Protein AF-R7CW66-F1 (afdb_monomer_lite)

Secondary structure (DSSP, 8-state):
-HHHHHHHHHHHHHHHHHHHHHHHH-----S-TT-HHHHHHHIIIIIGGGGHHHHHHHHHHHHHH-SS---HHHHHHHHHHHIIIIIHHHHHHHHHHHHHHHHHTTTSSPPPHHHHHHHHHHEETTSTT--S--SS-S---SEE-SSGGGHHHHHHHHHHHHHHHHHHHHHSHHHHHHHHHHHHHHHHHS-GGGS-SS-HHHHHHHHHHHHHHTS-GGGG---HHHHHHHHHHHHHHHHHHHHTTTSTTHHHHHHHHHHHHHHHHHHHHS-STHHHHHHHHHHHS--

Structure (mmCIF, N/CA/C/O backbone):
data_AF-R7CW66-F1
#
_entry.id   AF-R7CW66-F1
#
loop_
_atom_site.group_PDB
_atom_site.id
_atom_site.type_symbol
_atom_site.label_atom_id
_atom_site.label_alt_id
_atom_site.label_comp_id
_atom_site.label_asym_id
_atom_site.label_entity_id
_atom_site.label_seq_id
_atom_site.pdbx_PDB_ins_code
_atom_site.Cartn_x
_atom_site.Cartn_y
_atom_site.Cartn_z
_atom_site.occupancy
_atom_site.B_iso_or_equiv
_atom_site.auth_seq_id
_atom_site.auth_comp_id
_atom_site.auth_asym_id
_atom_site.auth_atom_id
_atom_site.pdbx_PDB_model_num
ATOM 1 N N . MET A 1 1 ? -21.438 12.528 7.489 1.00 33.53 1 MET A N 1
ATOM 2 C CA . MET A 1 1 ? -19.992 12.328 7.750 1.00 33.53 1 MET A CA 1
ATOM 3 C C . MET A 1 1 ? -19.482 10.995 7.201 1.00 33.53 1 MET A C 1
ATOM 5 O O . MET A 1 1 ? -18.574 11.027 6.389 1.00 33.53 1 MET A O 1
ATOM 9 N N . ILE A 1 2 ? -20.099 9.857 7.555 1.00 40.97 2 ILE A N 1
ATOM 10 C CA . ILE A 1 2 ? -19.682 8.504 7.118 1.00 40.97 2 ILE A CA 1
ATOM 11 C C . ILE A 1 2 ? -19.676 8.347 5.584 1.00 40.97 2 ILE A C 1
ATOM 13 O O . ILE A 1 2 ? -18.631 8.042 5.026 1.00 40.97 2 ILE A O 1
ATOM 17 N N . LYS A 1 3 ? -20.778 8.696 4.901 1.00 35.09 3 LYS A N 1
ATOM 18 C CA . LYS A 1 3 ? -20.892 8.628 3.428 1.00 35.09 3 LYS A CA 1
ATOM 19 C C . LYS A 1 3 ? -19.786 9.399 2.685 1.00 35.09 3 LYS A C 1
ATOM 21 O O . LYS A 1 3 ? -19.235 8.914 1.715 1.00 35.09 3 LYS A O 1
ATOM 26 N N . ARG A 1 4 ? -19.387 10.563 3.209 1.00 45.69 4 ARG A N 1
ATOM 27 C CA . ARG A 1 4 ? -18.363 11.426 2.597 1.00 45.69 4 ARG A CA 1
ATOM 28 C C . ARG A 1 4 ? -16.940 10.868 2.731 1.00 45.69 4 ARG A C 1
ATOM 30 O O . ARG A 1 4 ? -16.112 11.164 1.883 1.00 45.69 4 ARG A O 1
ATOM 37 N N . ILE A 1 5 ? -16.662 10.104 3.793 1.00 53.41 5 ILE A N 1
ATOM 38 C CA . ILE A 1 5 ? -15.386 9.388 3.983 1.00 53.41 5 ILE A CA 1
ATOM 39 C C . ILE A 1 5 ? -15.305 8.195 3.025 1.00 53.41 5 ILE A C 1
ATOM 41 O O . ILE A 1 5 ? -14.228 7.860 2.538 1.00 53.41 5 ILE A O 1
ATOM 45 N N . ASP A 1 6 ? -16.443 7.557 2.757 1.00 58.41 6 ASP A N 1
ATOM 46 C CA . ASP A 1 6 ? -16.509 6.439 1.821 1.00 58.41 6 ASP A CA 1
ATOM 47 C C . ASP A 1 6 ? -16.361 6.946 0.364 1.00 58.41 6 ASP A C 1
ATOM 49 O O . ASP A 1 6 ? -15.544 6.404 -0.378 1.00 58.41 6 ASP A O 1
ATOM 53 N N . ASP A 1 7 ? -16.998 8.071 0.000 1.00 61.56 7 ASP A N 1
ATOM 54 C CA . ASP A 1 7 ? -16.855 8.705 -1.325 1.00 61.56 7 ASP A CA 1
ATOM 55 C C . ASP A 1 7 ? -15.409 9.168 -1.612 1.00 61.56 7 ASP A C 1
ATOM 57 O O . ASP A 1 7 ? -14.878 8.961 -2.706 1.00 61.56 7 ASP A O 1
ATOM 61 N N . THR A 1 8 ? -14.724 9.781 -0.634 1.00 67.56 8 THR A N 1
ATOM 62 C CA . THR A 1 8 ? -13.313 10.174 -0.806 1.00 67.56 8 THR A CA 1
ATOM 63 C C . THR A 1 8 ? -12.395 8.964 -0.922 1.00 67.56 8 THR A C 1
ATOM 65 O O . THR A 1 8 ? -11.420 9.010 -1.673 1.00 67.56 8 THR A O 1
ATOM 68 N N . ALA A 1 9 ? -12.694 7.872 -0.218 1.00 69.31 9 ALA A N 1
ATOM 69 C CA . ALA A 1 9 ? -11.915 6.647 -0.311 1.00 69.31 9 ALA A CA 1
ATOM 70 C C . ALA A 1 9 ? -12.020 5.987 -1.689 1.00 69.31 9 ALA A C 1
ATOM 72 O O . ALA A 1 9 ? -11.031 5.432 -2.161 1.00 69.31 9 ALA A O 1
ATOM 73 N N . ASP A 1 10 ? -13.173 6.057 -2.350 1.00 73.50 10 ASP A N 1
ATOM 74 C CA . ASP A 1 10 ? -13.336 5.486 -3.688 1.00 73.50 10 ASP A CA 1
ATOM 75 C C . ASP A 1 10 ? -12.571 6.282 -4.753 1.00 73.50 10 ASP A C 1
ATOM 77 O O . ASP A 1 10 ? -11.895 5.683 -5.593 1.00 73.50 10 ASP A O 1
ATOM 81 N N . VAL A 1 11 ? -12.547 7.616 -4.646 1.00 79.38 11 VAL A N 1
ATOM 82 C CA . VAL A 1 11 ? -11.679 8.467 -5.482 1.00 79.38 11 VAL A CA 1
ATOM 83 C C . VAL A 1 11 ? -10.205 8.121 -5.268 1.00 79.38 11 VAL A C 1
ATOM 85 O O . VAL A 1 11 ? -9.469 7.924 -6.235 1.00 79.38 11 VAL A O 1
ATOM 88 N N . TRP A 1 12 ? -9.766 7.987 -4.011 1.00 80.06 12 TRP A N 1
ATOM 89 C CA . TRP A 1 12 ? -8.387 7.595 -3.715 1.00 80.06 12 TRP A CA 1
ATOM 90 C C . TRP A 1 12 ? -8.053 6.216 -4.278 1.00 80.06 12 TRP A C 1
ATOM 92 O O . TRP A 1 12 ? -7.025 6.073 -4.929 1.00 80.06 12 TRP A O 1
ATOM 102 N N . LYS A 1 13 ? -8.916 5.209 -4.110 1.00 79.75 13 LYS A N 1
ATOM 103 C CA . LYS A 1 13 ? -8.696 3.874 -4.693 1.00 79.75 13 LYS A CA 1
ATOM 104 C C . LYS A 1 13 ? -8.553 3.930 -6.212 1.00 79.75 13 LYS A C 1
ATOM 106 O O . LYS A 1 13 ? -7.687 3.240 -6.746 1.00 79.75 13 LYS A O 1
ATOM 111 N N . ALA A 1 14 ? -9.356 4.745 -6.899 1.00 84.69 14 ALA A N 1
ATOM 112 C CA . ALA A 1 14 ? -9.249 4.921 -8.344 1.00 84.69 14 ALA A CA 1
ATOM 113 C C . ALA A 1 14 ? -7.885 5.513 -8.737 1.00 84.69 14 ALA A C 1
ATOM 115 O O . ALA A 1 14 ? -7.190 4.940 -9.573 1.00 84.69 14 ALA A O 1
ATOM 116 N N . ILE A 1 15 ? -7.457 6.593 -8.072 1.00 86.56 15 ILE A N 1
ATOM 117 C CA . ILE A 1 15 ? -6.144 7.220 -8.301 1.00 86.56 15 ILE A CA 1
ATOM 118 C C . ILE A 1 15 ? -5.009 6.220 -8.051 1.00 86.56 15 ILE A C 1
ATOM 120 O O . ILE A 1 15 ? -4.126 6.069 -8.890 1.00 86.56 15 ILE A O 1
ATOM 124 N N . LEU A 1 16 ? -5.046 5.490 -6.933 1.00 87.00 16 LEU A N 1
ATOM 125 C CA . LEU A 1 16 ? -4.010 4.510 -6.594 1.00 87.00 16 LEU A CA 1
ATOM 126 C C . LEU A 1 16 ? -3.969 3.355 -7.599 1.00 87.00 16 LEU A C 1
ATOM 128 O O . LEU A 1 16 ? -2.889 2.910 -7.969 1.00 87.00 16 LEU A O 1
ATOM 132 N N . THR A 1 17 ? -5.127 2.905 -8.086 1.00 86.88 17 THR A N 1
ATOM 133 C CA . THR A 1 17 ? -5.200 1.866 -9.124 1.00 86.88 17 THR A CA 1
ATOM 134 C C . THR A 1 17 ? -4.560 2.351 -10.424 1.00 86.88 17 THR A C 1
ATOM 136 O O . THR A 1 17 ? -3.774 1.622 -11.023 1.00 86.88 17 THR A O 1
ATOM 139 N N . LEU A 1 18 ? -4.822 3.598 -10.831 1.00 85.56 18 LEU A N 1
ATOM 140 C CA . LEU A 1 18 ? -4.166 4.198 -11.996 1.00 85.56 18 LEU A CA 1
ATOM 141 C C . LEU A 1 18 ? -2.649 4.289 -11.810 1.00 85.56 18 LEU A C 1
ATOM 143 O O . LEU A 1 18 ? -1.914 3.979 -12.741 1.00 85.56 18 LEU A O 1
ATOM 147 N N . MET A 1 19 ? -2.170 4.645 -10.615 1.00 85.94 19 MET A N 1
ATOM 148 C CA . MET A 1 19 ? -0.733 4.671 -10.308 1.00 85.94 19 MET A CA 1
ATOM 149 C C . MET A 1 19 ? -0.097 3.276 -10.407 1.00 85.94 19 MET A C 1
ATOM 151 O O . MET A 1 19 ? 1.002 3.157 -10.943 1.00 85.94 19 MET A O 1
ATOM 155 N N . VAL A 1 20 ? -0.791 2.222 -9.956 1.00 84.75 20 VAL A N 1
ATOM 156 C CA . VAL A 1 20 ? -0.332 0.827 -10.098 1.00 84.75 20 VAL A CA 1
ATOM 157 C C . VAL A 1 20 ? -0.291 0.396 -11.567 1.00 84.75 20 VAL A C 1
ATOM 159 O O . VAL A 1 20 ? 0.679 -0.210 -12.011 1.00 84.75 20 VAL A O 1
ATOM 162 N N . ILE A 1 21 ? -1.314 0.729 -12.355 1.00 82.12 21 ILE A N 1
ATOM 163 C CA . ILE A 1 21 ? -1.300 0.445 -13.797 1.00 82.12 21 ILE A CA 1
ATOM 164 C C . ILE A 1 21 ? -0.124 1.178 -14.453 1.00 82.12 21 ILE A C 1
ATOM 166 O O . ILE A 1 21 ? 0.623 0.588 -15.234 1.00 82.12 21 ILE A O 1
ATOM 170 N N . TYR A 1 22 ? 0.077 2.445 -14.094 1.00 81.06 22 TYR A N 1
ATOM 171 C CA . TYR A 1 22 ? 1.113 3.295 -14.663 1.00 81.06 22 TYR A CA 1
ATOM 172 C C . TYR A 1 22 ? 2.532 2.757 -14.414 1.00 81.06 22 TYR A C 1
ATOM 174 O O . TYR A 1 22 ? 3.291 2.621 -15.374 1.00 81.06 22 TYR A O 1
ATOM 182 N N . ILE A 1 23 ? 2.880 2.371 -13.175 1.00 77.44 23 ILE A N 1
ATOM 183 C CA . ILE A 1 23 ? 4.221 1.831 -12.848 1.00 77.44 23 ILE A CA 1
ATOM 184 C C . ILE A 1 23 ? 4.560 0.568 -13.646 1.00 77.44 23 ILE A C 1
ATOM 186 O O . ILE A 1 23 ? 5.711 0.358 -14.015 1.00 77.44 23 ILE A O 1
ATOM 190 N N . HIS A 1 24 ? 3.563 -0.256 -13.962 1.00 75.94 24 HIS A N 1
ATOM 191 C CA . HIS A 1 24 ? 3.765 -1.488 -14.723 1.00 75.94 24 HIS A CA 1
ATOM 192 C C . HIS A 1 24 ? 3.681 -1.295 -16.242 1.00 75.94 24 HIS A C 1
ATOM 194 O O . HIS A 1 24 ? 4.113 -2.172 -16.989 1.00 75.94 24 HIS A O 1
ATOM 200 N N . SER A 1 25 ? 3.186 -0.142 -16.700 1.00 72.38 25 SER A N 1
ATOM 201 C CA . SER A 1 25 ? 3.092 0.204 -18.124 1.00 72.38 25 SER A CA 1
ATOM 202 C C . SER A 1 25 ? 4.396 0.789 -18.684 1.00 72.38 25 SER A C 1
ATOM 204 O O . SER A 1 25 ? 4.641 0.700 -19.882 1.00 72.38 25 SER A O 1
ATOM 206 N N . PHE A 1 26 ? 5.247 1.378 -17.836 1.00 62.59 26 PHE A N 1
ATOM 207 C CA . PHE A 1 26 ? 6.478 2.078 -18.239 1.00 62.59 26 PHE A CA 1
ATOM 208 C C . PHE A 1 26 ? 7.736 1.190 -18.263 1.00 62.59 26 PHE A C 1
ATOM 210 O O . PHE A 1 26 ? 8.839 1.618 -17.933 1.00 62.59 26 PHE A O 1
ATOM 217 N N . SER A 1 27 ? 7.599 -0.055 -18.711 1.00 53.84 27 SER A N 1
ATOM 218 C CA . SER A 1 27 ? 8.677 -1.059 -18.753 1.00 53.84 27 SER A CA 1
ATOM 219 C C . SER A 1 27 ? 9.749 -0.817 -19.840 1.00 53.84 27 SER A C 1
ATOM 221 O O . SER A 1 27 ? 10.563 -1.694 -20.106 1.00 53.84 27 SER A O 1
ATOM 223 N N . LEU A 1 28 ? 9.781 0.366 -20.463 1.00 54.22 28 LEU A N 1
ATOM 224 C CA . LEU A 1 28 ? 10.687 0.720 -21.561 1.00 54.22 28 LEU A CA 1
ATOM 225 C C . LEU A 1 28 ? 11.296 2.108 -21.310 1.00 54.22 28 LEU A C 1
ATOM 227 O O . LEU A 1 28 ? 10.900 3.097 -21.929 1.00 54.22 28 LEU A O 1
ATOM 231 N N . VAL A 1 29 ? 12.240 2.208 -20.373 1.00 54.97 29 VAL A N 1
ATOM 232 C CA . VAL A 1 29 ? 13.120 3.382 -20.280 1.00 54.97 29 VAL A CA 1
ATOM 233 C C . VAL A 1 29 ? 14.366 3.069 -21.115 1.00 54.97 29 VAL A C 1
ATOM 235 O O . VAL A 1 29 ? 15.136 2.201 -20.716 1.00 54.97 29 VAL A O 1
ATOM 238 N N . PRO A 1 30 ? 14.563 3.704 -22.288 1.00 54.59 30 PRO A N 1
ATOM 239 C CA . PRO A 1 30 ? 15.814 3.580 -23.027 1.00 54.59 30 PRO A CA 1
ATOM 240 C C . PRO A 1 30 ? 16.971 4.111 -22.178 1.00 54.59 30 PRO A C 1
ATOM 242 O O . PRO A 1 30 ? 16.806 5.113 -21.480 1.00 54.59 30 PRO A O 1
ATOM 245 N N . SER A 1 31 ? 18.120 3.453 -22.281 1.00 58.12 31 SER A N 1
ATOM 246 C CA . SER A 1 31 ? 19.370 3.695 -21.550 1.00 58.12 31 SER A CA 1
ATOM 247 C C . SER A 1 31 ? 20.117 4.970 -21.972 1.00 58.12 31 SER A C 1
ATOM 249 O O . SER A 1 31 ? 21.343 4.968 -22.043 1.00 58.12 31 SER A O 1
ATOM 251 N N . ASP A 1 32 ? 19.406 6.047 -22.315 1.00 60.75 32 ASP A N 1
ATOM 252 C CA . ASP A 1 32 ? 20.040 7.358 -22.513 1.00 60.75 32 ASP A CA 1
ATOM 253 C C . ASP A 1 32 ? 20.154 8.057 -21.157 1.00 60.75 32 ASP A C 1
ATOM 255 O O . ASP A 1 32 ? 19.382 8.959 -20.794 1.00 60.75 32 ASP A O 1
ATOM 259 N N . ASP A 1 33 ? 21.121 7.559 -20.393 1.00 66.69 33 ASP A N 1
ATOM 260 C CA . ASP A 1 33 ? 21.464 8.017 -19.059 1.00 66.69 33 ASP A CA 1
ATOM 261 C C . ASP A 1 33 ? 21.809 9.518 -19.076 1.00 66.69 33 ASP A C 1
ATOM 263 O O . ASP A 1 33 ? 22.582 10.007 -19.900 1.00 66.69 33 ASP A O 1
ATOM 267 N N . GLY A 1 34 ? 21.223 10.278 -18.145 1.00 65.56 34 GLY A N 1
ATOM 268 C CA . GLY A 1 34 ? 21.607 11.672 -17.877 1.00 65.56 34 GLY A CA 1
ATOM 269 C C . GLY A 1 34 ? 20.779 12.767 -18.560 1.00 65.56 34 GLY A C 1
ATOM 270 O O . GLY A 1 34 ? 21.011 13.948 -18.301 1.00 65.56 34 GLY A O 1
ATOM 271 N N . THR A 1 35 ? 19.773 12.434 -19.374 1.00 80.06 35 THR A N 1
ATOM 272 C CA . THR A 1 35 ? 18.854 13.451 -19.924 1.00 80.06 35 THR A CA 1
ATOM 273 C C . THR A 1 35 ? 17.774 13.874 -18.914 1.00 80.06 35 THR A C 1
ATOM 275 O O . THR A 1 35 ? 17.332 13.096 -18.068 1.00 80.06 35 THR A O 1
ATOM 278 N N . TRP A 1 36 ? 17.256 15.106 -19.022 1.00 81.06 36 TRP A N 1
ATOM 279 C CA . TRP A 1 36 ? 16.076 15.538 -18.247 1.00 81.06 36 TRP A CA 1
ATOM 280 C C . TRP A 1 36 ? 14.859 14.629 -18.484 1.00 81.06 36 TRP A C 1
ATOM 282 O O . TRP A 1 36 ? 14.099 14.351 -17.558 1.00 81.06 36 TRP A O 1
ATOM 292 N N . LEU A 1 37 ? 14.709 14.118 -19.710 1.00 82.25 37 LEU A N 1
ATOM 293 C CA . LEU A 1 37 ? 13.671 13.154 -20.078 1.00 82.25 37 LEU A CA 1
ATOM 294 C C . LEU A 1 37 ? 13.826 11.823 -19.331 1.00 82.25 37 LEU A C 1
ATOM 296 O O . LEU A 1 37 ? 12.823 11.276 -18.875 1.00 82.25 37 LEU A O 1
ATOM 300 N N . TYR A 1 38 ? 15.054 11.323 -19.170 1.00 82.81 38 TYR A N 1
ATOM 301 C CA . TYR A 1 38 ? 15.334 10.132 -18.366 1.00 82.81 38 TYR A CA 1
ATOM 302 C C . TYR A 1 38 ? 14.902 10.333 -16.908 1.00 82.81 38 TYR A C 1
ATOM 304 O O . TYR A 1 38 ? 14.110 9.549 -16.391 1.00 82.81 38 TYR A O 1
ATOM 312 N N . ASN A 1 39 ? 15.308 11.440 -16.277 1.00 85.12 39 ASN A N 1
ATOM 313 C CA . ASN A 1 39 ? 14.943 11.737 -14.887 1.00 85.12 39 ASN A CA 1
ATOM 314 C C . ASN A 1 39 ? 13.424 11.853 -14.682 1.00 85.12 39 ASN A C 1
ATOM 316 O O . ASN A 1 39 ? 12.892 11.351 -13.692 1.00 85.12 39 ASN A O 1
ATOM 320 N N . ILE A 1 40 ? 12.703 12.460 -15.632 1.00 84.75 40 ILE A N 1
ATOM 321 C CA . ILE A 1 40 ? 11.234 12.523 -15.600 1.00 84.75 40 ILE A CA 1
ATOM 322 C C . ILE A 1 40 ? 10.628 11.118 -15.691 1.00 84.75 40 ILE A C 1
ATOM 324 O O . ILE A 1 40 ? 9.716 10.795 -14.928 1.00 84.75 40 ILE A O 1
ATOM 328 N N . LYS A 1 41 ? 11.137 10.261 -16.585 1.00 81.62 41 LYS A N 1
ATOM 329 C CA . LYS A 1 41 ? 10.671 8.872 -16.713 1.00 81.62 41 LYS A CA 1
ATOM 330 C C . LYS A 1 41 ? 10.929 8.071 -15.440 1.00 81.62 41 LYS A C 1
ATOM 332 O O . LYS A 1 41 ? 10.011 7.403 -14.968 1.00 81.62 41 LYS A O 1
ATOM 337 N N . VAL A 1 42 ? 12.127 8.170 -14.860 1.00 83.44 42 VAL A N 1
ATOM 338 C CA . VAL A 1 42 ? 12.467 7.513 -13.587 1.00 83.44 42 VAL A CA 1
ATOM 339 C C . VAL A 1 42 ? 11.550 8.005 -12.476 1.00 83.44 42 VAL A C 1
ATOM 341 O O . VAL A 1 42 ? 10.967 7.193 -11.763 1.00 83.44 42 VAL A O 1
ATOM 344 N N . TYR A 1 43 ? 11.337 9.316 -12.362 1.00 87.44 43 TYR A N 1
ATOM 345 C CA . TYR A 1 43 ? 10.452 9.872 -11.345 1.00 87.44 43 TYR A CA 1
ATOM 346 C C . TYR A 1 43 ? 9.021 9.344 -11.475 1.00 87.44 43 TYR A C 1
ATOM 348 O O . TYR A 1 43 ? 8.448 8.839 -10.508 1.00 87.44 43 TYR A O 1
ATOM 356 N N . LEU A 1 44 ? 8.451 9.426 -12.680 1.00 84.56 44 LEU A N 1
ATOM 357 C CA . LEU A 1 44 ? 7.075 9.015 -12.936 1.00 84.56 44 LEU A CA 1
ATOM 358 C C . LEU A 1 44 ? 6.881 7.502 -12.847 1.00 84.56 44 LEU A C 1
ATOM 360 O O . LEU A 1 44 ? 5.761 7.084 -12.591 1.00 84.56 44 LEU A O 1
ATOM 364 N N . SER A 1 45 ? 7.925 6.693 -13.032 1.00 80.62 45 SER A N 1
ATOM 365 C CA . SER A 1 45 ? 7.811 5.227 -13.031 1.00 80.62 45 SER A CA 1
ATOM 366 C C . SER A 1 45 ? 8.220 4.616 -11.692 1.00 80.62 45 SER A C 1
ATOM 368 O O . SER A 1 45 ? 7.516 3.765 -11.162 1.00 80.62 45 SER A O 1
ATOM 370 N N . PHE A 1 46 ? 9.320 5.077 -11.097 1.00 79.31 46 PHE A N 1
ATOM 371 C CA . PHE A 1 46 ? 9.974 4.414 -9.966 1.00 79.31 46 PHE A CA 1
ATOM 372 C C . PHE A 1 46 ? 9.980 5.212 -8.663 1.00 79.31 46 PHE A C 1
ATOM 374 O O . PHE A 1 46 ? 10.303 4.632 -7.627 1.00 79.31 46 PHE A O 1
ATOM 381 N N . VAL A 1 47 ? 9.592 6.492 -8.677 1.00 87.81 47 VAL A N 1
ATOM 382 C CA . VAL A 1 47 ? 9.499 7.314 -7.459 1.00 87.81 47 VAL A CA 1
ATOM 383 C C . VAL A 1 47 ? 8.036 7.568 -7.114 1.00 87.81 47 VAL A C 1
ATOM 385 O O . VAL A 1 47 ? 7.512 6.980 -6.169 1.00 87.81 47 VAL A O 1
ATOM 388 N N . PHE A 1 48 ? 7.347 8.384 -7.912 1.00 88.75 48 PHE A N 1
ATOM 389 C CA . PHE A 1 48 ? 6.002 8.875 -7.613 1.00 88.75 48 PHE A CA 1
ATOM 390 C C . PHE A 1 48 ? 4.955 7.763 -7.398 1.00 88.75 48 PHE A C 1
ATOM 392 O O . PHE A 1 48 ? 4.247 7.804 -6.388 1.00 88.75 48 PHE A O 1
ATOM 399 N N . PRO A 1 49 ? 4.854 6.723 -8.252 1.00 88.25 49 PRO A N 1
ATOM 400 C CA . PRO A 1 49 ? 3.832 5.691 -8.087 1.00 88.25 49 PRO A CA 1
ATOM 401 C C . PRO A 1 49 ? 4.043 4.771 -6.885 1.00 88.25 49 PRO A C 1
ATOM 403 O O . PRO A 1 49 ? 3.104 4.086 -6.479 1.00 88.25 49 PRO A O 1
ATOM 406 N N . ARG A 1 50 ? 5.244 4.730 -6.288 1.00 87.94 50 ARG A N 1
ATOM 407 C CA . ARG A 1 50 ? 5.565 3.763 -5.222 1.00 87.94 50 ARG A CA 1
ATOM 408 C C . ARG A 1 50 ? 4.775 3.973 -3.931 1.00 87.94 50 ARG A C 1
ATOM 410 O O . ARG A 1 50 ? 4.718 3.065 -3.108 1.00 87.94 50 ARG A O 1
ATOM 417 N N . ILE A 1 51 ? 4.112 5.117 -3.766 1.00 91.56 51 ILE A N 1
ATOM 418 C CA . ILE A 1 51 ? 3.184 5.354 -2.650 1.00 91.56 51 ILE A CA 1
ATOM 419 C C . ILE A 1 51 ? 1.880 4.554 -2.785 1.00 91.56 51 ILE A C 1
ATOM 421 O O . ILE A 1 51 ? 1.171 4.365 -1.796 1.00 91.56 51 ILE A O 1
ATOM 425 N N . ALA A 1 52 ? 1.549 4.096 -4.000 1.00 90.88 52 ALA A N 1
ATOM 426 C CA . ALA A 1 52 ? 0.234 3.562 -4.319 1.00 90.88 52 ALA A CA 1
ATOM 427 C C . ALA A 1 52 ? -0.087 2.284 -3.542 1.00 90.88 52 ALA A C 1
ATOM 429 O O . ALA A 1 52 ? -1.118 2.208 -2.873 1.00 90.88 52 ALA A O 1
ATOM 430 N N . VAL A 1 53 ? 0.819 1.305 -3.591 1.00 90.88 53 VAL A N 1
ATOM 431 C CA . VAL A 1 53 ? 0.635 0.000 -2.945 1.00 90.88 53 VAL A CA 1
ATOM 432 C C . VAL A 1 53 ? 0.582 0.126 -1.411 1.00 90.88 53 VAL A C 1
ATOM 434 O O . VAL A 1 53 ? -0.427 -0.293 -0.837 1.00 90.88 53 VAL A O 1
ATOM 437 N N . PRO A 1 54 ? 1.555 0.768 -0.730 1.00 93.62 54 PRO A N 1
ATOM 438 C CA . PRO A 1 54 ? 1.474 1.073 0.701 1.00 93.62 54 PRO A CA 1
ATOM 439 C C . PRO A 1 54 ? 0.150 1.706 1.139 1.00 93.62 54 PRO A C 1
ATOM 441 O O . PRO A 1 54 ? -0.496 1.246 2.084 1.00 93.62 54 PRO A O 1
ATOM 444 N N . LEU A 1 55 ? -0.301 2.743 0.428 1.00 91.50 55 LEU A N 1
ATOM 445 C CA . LEU A 1 55 ? -1.531 3.441 0.780 1.00 91.50 55 LEU A CA 1
ATOM 446 C C . LEU A 1 55 ? -2.769 2.562 0.532 1.00 91.50 55 LEU A C 1
ATOM 448 O O . LEU A 1 55 ? -3.717 2.606 1.317 1.00 91.50 55 LEU A O 1
ATOM 452 N N . PHE A 1 56 ? -2.750 1.708 -0.498 1.00 91.06 56 PHE A N 1
ATOM 453 C CA . PHE A 1 56 ? -3.804 0.724 -0.754 1.00 91.06 56 PHE A CA 1
ATOM 454 C C . PHE A 1 56 ? -3.933 -0.286 0.394 1.00 91.06 56 PHE A C 1
ATOM 456 O O . PHE A 1 56 ? -5.049 -0.560 0.852 1.00 91.06 56 PHE A O 1
ATOM 463 N N . PHE A 1 57 ? -2.809 -0.804 0.903 1.00 94.00 57 PHE A N 1
ATOM 464 C CA . PHE A 1 57 ? -2.793 -1.680 2.079 1.00 94.00 57 PHE A CA 1
ATOM 465 C C . PHE A 1 57 ? -3.314 -0.967 3.321 1.00 94.00 57 PHE A C 1
ATOM 467 O O . PHE A 1 57 ? -4.153 -1.521 4.033 1.00 94.00 57 PHE A O 1
ATOM 474 N N . MET A 1 58 ? -2.891 0.276 3.549 1.00 92.44 58 MET A N 1
ATOM 475 C CA . MET A 1 58 ? -3.341 1.069 4.689 1.00 92.44 58 MET A CA 1
ATOM 476 C C . MET A 1 58 ? -4.845 1.346 4.660 1.00 92.44 58 MET A C 1
ATOM 478 O O . MET A 1 58 ? -5.534 1.064 5.642 1.00 92.44 58 MET A O 1
ATOM 482 N N . TYR A 1 59 ? -5.394 1.814 3.536 1.00 88.62 59 TYR A N 1
ATOM 483 C CA . TYR A 1 59 ? -6.844 1.975 3.399 1.00 88.62 59 TYR A CA 1
ATOM 484 C C . TYR A 1 59 ? -7.573 0.647 3.581 1.00 88.62 59 TYR A C 1
ATOM 486 O O . TYR A 1 59 ? -8.591 0.582 4.273 1.00 88.62 59 TYR A O 1
ATOM 494 N N . SER A 1 60 ? -7.055 -0.429 2.990 1.00 90.88 60 SER A N 1
ATOM 495 C CA . SER A 1 60 ? -7.687 -1.739 3.098 1.00 90.88 60 SER A CA 1
ATOM 496 C C . SER A 1 60 ? -7.726 -2.240 4.538 1.00 90.88 60 SER A C 1
ATOM 498 O O . SER A 1 60 ? -8.782 -2.696 4.968 1.00 90.88 60 SER A O 1
ATOM 500 N N . GLY A 1 61 ? -6.637 -2.093 5.297 1.00 91.69 61 GLY A N 1
ATOM 501 C CA . GLY A 1 61 ? -6.593 -2.407 6.725 1.00 91.69 61 GLY A CA 1
ATOM 502 C C . GLY A 1 61 ? -7.564 -1.544 7.525 1.00 91.69 61 GLY A C 1
ATOM 503 O O . GLY A 1 61 ? -8.391 -2.069 8.268 1.00 91.69 61 GLY A O 1
ATOM 504 N N . TYR A 1 62 ? -7.556 -0.230 7.295 1.00 88.94 62 TYR A N 1
ATOM 505 C CA . TYR A 1 62 ? -8.468 0.700 7.958 1.00 88.94 62 TYR A CA 1
ATOM 506 C C . TYR A 1 62 ? -9.937 0.301 7.779 1.00 88.94 62 TYR A C 1
ATOM 508 O O . TYR A 1 62 ? -10.659 0.103 8.756 1.00 88.94 62 TYR A O 1
ATOM 516 N N . PHE A 1 63 ? -10.386 0.110 6.535 1.00 86.00 63 PHE A N 1
ATOM 517 C CA . PHE A 1 63 ? -11.772 -0.265 6.250 1.00 86.00 63 PHE A CA 1
ATOM 518 C C . PHE A 1 63 ? -12.107 -1.698 6.666 1.00 86.00 63 PHE A C 1
ATOM 520 O O . PHE A 1 63 ? -13.262 -1.985 6.981 1.00 86.00 63 PHE A O 1
ATOM 527 N N . PHE A 1 64 ? -11.127 -2.605 6.676 1.00 89.50 64 PHE A N 1
ATOM 528 C CA . PHE A 1 64 ? -11.345 -3.974 7.127 1.00 89.50 64 PHE A CA 1
ATOM 529 C C . PHE A 1 64 ? -11.632 -4.035 8.629 1.00 89.50 64 PHE A C 1
ATOM 531 O O . PHE A 1 64 ? -12.518 -4.785 9.037 1.00 89.50 64 PHE A O 1
ATOM 538 N N . PHE A 1 65 ? -10.959 -3.221 9.443 1.00 87.75 65 PHE A N 1
ATOM 539 C CA . PHE A 1 65 ? -11.152 -3.182 10.898 1.00 87.75 65 PHE A CA 1
ATOM 540 C C . PHE A 1 65 ? -12.111 -2.087 11.384 1.00 87.75 65 PHE A C 1
ATOM 542 O O . PHE A 1 65 ? -12.497 -2.093 12.548 1.00 87.75 65 PHE A O 1
ATOM 549 N N . LYS A 1 66 ? -12.597 -1.215 10.490 1.00 83.69 66 LYS A N 1
ATOM 550 C CA . LYS A 1 66 ? -13.667 -0.248 10.781 1.00 83.69 66 LYS A CA 1
ATOM 551 C C . LYS A 1 66 ? -14.910 -0.963 11.349 1.00 83.69 66 LYS A C 1
ATOM 553 O O . LYS A 1 66 ? -15.397 -1.947 10.773 1.00 83.69 66 LYS A O 1
ATOM 558 N N . GLY A 1 67 ? -15.429 -0.431 12.461 1.00 74.19 67 GLY A N 1
ATOM 559 C CA . GLY A 1 67 ? -16.542 -0.989 13.244 1.00 74.19 67 GLY A CA 1
ATOM 560 C C . GLY A 1 67 ? -16.047 -1.654 14.534 1.00 74.19 67 GLY A C 1
ATOM 561 O O . GLY A 1 67 ? -15.124 -2.457 14.498 1.00 74.19 67 GLY A O 1
ATOM 562 N N . LYS A 1 68 ? -16.620 -1.285 15.688 1.00 59.75 68 LYS A N 1
ATOM 563 C CA . LYS A 1 68 ? -15.955 -1.432 16.998 1.00 59.75 68 LYS A CA 1
ATOM 564 C C . LYS A 1 68 ? -15.854 -2.854 17.576 1.00 59.75 68 LYS A C 1
ATOM 566 O O . LYS A 1 68 ? -15.227 -3.004 18.618 1.00 59.75 68 LYS A O 1
ATOM 571 N N . GLU A 1 69 ? -16.349 -3.900 16.913 1.00 71.75 69 GLU A N 1
ATOM 572 C CA . GLU A 1 69 ? -16.236 -5.271 17.434 1.00 71.75 69 GLU A CA 1
ATOM 573 C C . GLU A 1 69 ? -15.859 -6.286 16.353 1.00 71.75 69 GLU A C 1
ATOM 575 O O . GLU A 1 69 ? -16.574 -6.503 15.372 1.00 71.75 69 GLU A O 1
ATOM 580 N N . PHE A 1 70 ? -14.702 -6.921 16.543 1.00 80.75 70 PHE A N 1
ATOM 581 C CA . PHE A 1 70 ? -14.264 -8.043 15.729 1.00 80.75 70 PHE A CA 1
ATOM 582 C C . PHE A 1 70 ? -14.769 -9.338 16.365 1.00 80.75 70 PHE A C 1
ATOM 584 O O . PHE A 1 70 ? -14.424 -9.666 17.499 1.00 80.75 70 PHE A O 1
ATOM 591 N N . SER A 1 71 ? -15.553 -10.099 15.611 1.00 87.75 71 SER A N 1
ATOM 592 C CA . SER A 1 71 ? -15.924 -11.472 15.942 1.00 87.75 71 SER A CA 1
ATOM 593 C C . SER A 1 71 ? -15.656 -12.368 14.740 1.00 87.75 71 SER A C 1
ATOM 595 O O . SER A 1 71 ? -15.576 -11.890 13.604 1.00 87.75 71 SER A O 1
ATOM 597 N N . PHE A 1 72 ? -15.549 -13.679 14.963 1.00 88.94 72 PHE A N 1
ATOM 598 C CA . PHE A 1 72 ? -15.376 -14.631 13.865 1.00 88.94 72 PHE A CA 1
ATOM 599 C C . PHE A 1 72 ? -16.511 -14.535 12.833 1.00 88.94 72 PHE A C 1
ATOM 601 O O . PHE A 1 72 ? -16.262 -14.602 11.633 1.00 88.94 72 PHE A O 1
ATOM 608 N N . GLN A 1 73 ? -17.749 -14.298 13.280 1.00 90.25 73 GLN A N 1
ATOM 609 C CA . GLN A 1 73 ? -18.900 -14.113 12.392 1.00 90.25 73 GLN A CA 1
ATOM 610 C C . GLN A 1 73 ? -18.780 -12.834 11.551 1.00 90.25 73 GLN A C 1
ATOM 612 O O . GLN A 1 73 ? -19.025 -12.869 10.345 1.00 90.25 73 GLN A O 1
ATOM 617 N N . VAL A 1 74 ? -18.348 -11.722 12.160 1.00 90.00 74 VAL A N 1
ATOM 618 C CA . VAL A 1 74 ? -18.101 -10.456 11.448 1.00 90.00 74 VAL A CA 1
ATOM 619 C C . VAL A 1 74 ? -16.974 -10.623 10.431 1.00 90.00 74 VAL A C 1
ATOM 621 O O . VAL A 1 74 ? -17.116 -10.204 9.282 1.00 90.00 74 VAL A O 1
ATOM 624 N N . TRP A 1 75 ? -15.876 -11.271 10.824 1.00 93.38 75 TRP A N 1
ATOM 625 C CA . TRP A 1 75 ? -14.766 -11.590 9.929 1.00 93.38 75 TRP A CA 1
ATOM 626 C C . TRP A 1 75 ? -15.230 -12.449 8.752 1.00 93.38 75 TRP A C 1
ATOM 628 O O . TRP A 1 75 ? -15.002 -12.079 7.602 1.00 93.38 75 TRP A O 1
ATOM 638 N N . LEU A 1 76 ? -15.958 -13.537 9.013 1.00 92.75 76 LEU A N 1
ATOM 639 C CA . LEU A 1 76 ? -16.461 -14.434 7.975 1.00 92.75 76 LEU A CA 1
ATOM 640 C C . LEU A 1 76 ? -17.415 -13.706 7.016 1.00 92.75 76 LEU A 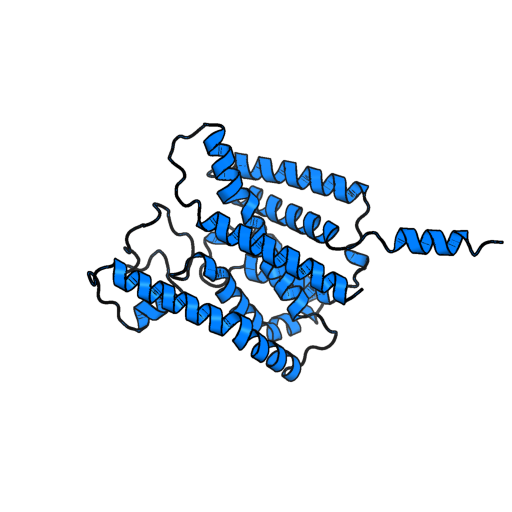C 1
ATOM 642 O O . LEU A 1 76 ? -17.343 -13.905 5.803 1.00 92.75 76 LEU A O 1
ATOM 646 N N . GLY A 1 77 ? -18.277 -12.830 7.539 1.00 91.56 77 GLY A N 1
ATOM 647 C CA . GLY A 1 77 ? -19.142 -11.965 6.735 1.00 91.56 77 GLY A CA 1
ATOM 648 C C . GLY A 1 77 ? -18.345 -11.034 5.817 1.00 91.56 77 GLY A C 1
ATOM 649 O O . GLY A 1 77 ? -18.604 -10.986 4.613 1.00 91.56 77 GLY A O 1
ATOM 650 N N . LYS A 1 78 ? -17.321 -10.355 6.356 1.00 90.44 78 LYS A N 1
ATOM 651 C CA . LYS A 1 78 ? -16.407 -9.504 5.574 1.00 90.44 78 LYS A CA 1
ATOM 652 C C . LYS A 1 78 ? -15.675 -10.320 4.503 1.00 90.44 78 LYS A C 1
ATOM 654 O O . LYS A 1 78 ? -15.661 -9.909 3.344 1.00 90.44 78 LYS A O 1
ATOM 659 N N . MET A 1 79 ? -15.151 -11.497 4.847 1.00 93.44 79 MET A N 1
ATOM 660 C CA . MET A 1 79 ? -14.462 -12.380 3.902 1.00 93.44 79 MET A CA 1
ATOM 661 C C . MET A 1 79 ? -15.378 -12.834 2.766 1.00 93.44 79 MET A C 1
ATOM 663 O O . MET A 1 79 ? -14.979 -12.724 1.614 1.00 93.44 79 MET A O 1
ATOM 667 N N . LYS A 1 80 ? -16.627 -13.243 3.034 1.00 91.25 80 LYS A N 1
ATOM 668 C CA . LYS A 1 80 ? -17.586 -13.652 1.984 1.00 91.25 80 LYS A CA 1
ATOM 669 C C . LYS A 1 80 ? -17.809 -12.579 0.917 1.00 91.25 80 LYS A C 1
ATOM 671 O O . LYS A 1 80 ? -17.923 -12.903 -0.264 1.00 91.25 80 LYS A O 1
ATOM 676 N N . ILE A 1 81 ? -17.850 -11.309 1.317 1.00 90.00 81 ILE A N 1
ATOM 677 C CA . ILE A 1 81 ? -17.969 -10.185 0.380 1.00 90.00 81 ILE A CA 1
ATOM 678 C C . ILE A 1 81 ? -16.681 -10.049 -0.440 1.00 90.00 81 ILE A C 1
ATOM 680 O O . ILE A 1 81 ? -16.738 -9.969 -1.665 1.00 90.00 81 ILE A O 1
ATOM 684 N N . ARG A 1 82 ? -15.515 -10.087 0.220 1.00 88.75 82 ARG A N 1
ATOM 685 C CA . ARG A 1 82 ? -14.204 -9.960 -0.441 1.00 88.75 82 ARG A CA 1
ATOM 686 C C . ARG A 1 82 ? -13.864 -11.144 -1.343 1.00 88.75 82 ARG A C 1
ATOM 688 O O . ARG A 1 82 ? -13.168 -10.954 -2.333 1.00 88.75 82 ARG A O 1
ATOM 695 N N . LEU A 1 83 ? -14.401 -12.335 -1.080 1.00 88.31 83 LEU A N 1
ATOM 696 C CA . LEU A 1 83 ? -14.301 -13.465 -2.005 1.00 88.31 83 LEU A CA 1
ATOM 697 C C . LEU A 1 83 ? -14.891 -13.093 -3.372 1.00 88.31 83 LEU A C 1
ATOM 699 O O . LEU A 1 83 ? -14.266 -13.343 -4.397 1.00 88.31 83 LEU A O 1
ATOM 703 N N . LYS A 1 84 ? -16.057 -12.437 -3.385 1.00 89.12 84 LYS A N 1
ATOM 704 C CA . LYS A 1 84 ? -16.742 -12.030 -4.620 1.00 89.12 84 LYS A CA 1
ATOM 705 C C . LYS A 1 84 ? -16.109 -10.818 -5.289 1.00 89.12 84 LYS A C 1
ATOM 707 O O . LYS A 1 84 ? -16.030 -10.784 -6.510 1.00 89.12 84 LYS A O 1
ATOM 712 N N . THR A 1 85 ? -15.677 -9.829 -4.510 1.00 88.25 85 THR A N 1
ATOM 713 C CA . THR A 1 85 ? -15.190 -8.555 -5.061 1.00 88.25 85 THR A CA 1
ATOM 714 C C . THR A 1 85 ? -13.686 -8.507 -5.299 1.00 88.25 85 THR A C 1
ATOM 716 O O . THR A 1 85 ? -13.229 -7.617 -6.009 1.00 88.25 85 THR A O 1
ATOM 719 N N . LEU A 1 86 ? -12.915 -9.429 -4.716 1.00 89.62 86 LEU A N 1
ATOM 720 C CA . LEU A 1 86 ? -11.455 -9.412 -4.775 1.00 89.62 86 LEU A CA 1
ATOM 721 C C . LEU A 1 86 ? -10.880 -10.757 -5.228 1.00 89.62 86 LEU A C 1
ATOM 723 O O . LEU A 1 86 ? -10.216 -10.794 -6.257 1.00 89.62 86 LEU A O 1
ATOM 727 N N . LEU A 1 87 ? -11.171 -11.861 -4.524 1.00 90.12 87 LEU A N 1
ATOM 728 C CA . LEU A 1 87 ? -10.560 -13.163 -4.838 1.00 90.12 87 LEU A CA 1
ATOM 729 C C . LEU A 1 87 ? -11.005 -13.707 -6.199 1.00 90.12 87 LEU A C 1
ATOM 731 O O . LEU A 1 87 ? -10.159 -14.107 -6.989 1.00 90.12 87 LEU A O 1
ATOM 735 N N . ILE A 1 88 ? -12.310 -13.722 -6.487 1.00 90.75 88 ILE A N 1
ATOM 736 C CA . ILE A 1 88 ? -12.822 -14.220 -7.772 1.00 90.75 88 ILE A CA 1
ATOM 737 C C . ILE A 1 88 ? -12.250 -13.402 -8.944 1.00 90.75 88 ILE A C 1
ATOM 739 O O . ILE A 1 88 ? -11.673 -14.018 -9.841 1.00 90.75 88 ILE A O 1
ATOM 743 N N . PRO A 1 89 ? -12.316 -12.053 -8.944 1.00 90.75 89 PRO A N 1
ATOM 744 C CA . PRO A 1 89 ? -11.666 -11.245 -9.974 1.00 90.75 89 PRO A CA 1
ATOM 745 C C . PRO A 1 89 ? -10.160 -11.498 -10.079 1.00 90.75 89 PRO A C 1
ATOM 747 O O . PRO A 1 89 ? -9.648 -11.648 -11.183 1.00 90.75 89 PRO A O 1
ATOM 750 N N . PHE A 1 90 ? -9.450 -11.591 -8.950 1.00 90.94 90 PHE A N 1
ATOM 751 C CA . PHE A 1 90 ? -8.017 -11.880 -8.924 1.00 90.94 90 PHE A CA 1
ATOM 752 C C . PHE A 1 90 ? -7.686 -13.223 -9.582 1.00 90.94 90 PHE A C 1
ATOM 754 O O . PHE A 1 90 ? -6.811 -13.275 -10.446 1.00 90.94 90 PHE A O 1
ATOM 761 N N . CYS A 1 91 ? -8.399 -14.295 -9.227 1.00 89.31 91 CYS A N 1
ATOM 762 C CA . CYS A 1 91 ? -8.210 -15.612 -9.828 1.00 89.31 91 CYS A CA 1
ATOM 763 C C . CYS A 1 91 ? -8.548 -15.589 -11.321 1.00 89.31 91 CYS A C 1
ATOM 765 O O . CYS A 1 91 ? -7.777 -16.109 -12.120 1.00 89.31 91 CYS A O 1
ATOM 767 N N . LEU A 1 92 ? -9.653 -14.944 -11.712 1.00 91.19 92 LEU A N 1
ATOM 768 C CA . LEU A 1 92 ? -10.057 -14.823 -13.112 1.00 91.19 92 LEU A CA 1
ATOM 769 C C . LEU A 1 92 ? -8.974 -14.128 -13.950 1.00 91.19 92 LEU A C 1
ATOM 771 O O . LEU A 1 92 ? -8.529 -14.680 -14.952 1.00 91.19 92 LEU A O 1
ATOM 775 N N . TRP A 1 93 ? -8.504 -12.955 -13.523 1.00 90.19 93 TRP A N 1
ATOM 776 C CA . TRP A 1 93 ? -7.469 -12.207 -14.242 1.00 90.19 93 TRP A CA 1
ATOM 777 C C . TRP A 1 93 ? -6.108 -12.900 -14.236 1.00 90.19 93 TRP A C 1
ATOM 779 O O . TRP A 1 93 ? -5.367 -12.808 -15.215 1.00 90.19 93 TRP A O 1
ATOM 789 N N . SER A 1 94 ? -5.778 -13.606 -13.158 1.00 87.69 94 SER A N 1
ATOM 790 C CA . SER A 1 94 ? -4.550 -14.397 -13.080 1.00 87.69 94 SER A CA 1
ATOM 791 C C . SER A 1 94 ? -4.588 -15.581 -14.055 1.00 87.69 94 SER A C 1
ATOM 793 O O . SER A 1 94 ? -3.608 -15.824 -14.756 1.00 87.69 94 SER A O 1
ATOM 795 N N . LEU A 1 95 ? -5.735 -16.260 -14.184 1.00 87.56 95 LEU A N 1
ATOM 796 C CA . LEU A 1 95 ? -5.937 -17.344 -15.152 1.00 87.56 95 LEU A CA 1
ATOM 797 C C . LEU A 1 95 ? -5.966 -16.843 -16.602 1.00 87.56 95 LEU A C 1
ATOM 799 O O . LEU A 1 95 ? -5.367 -17.474 -17.469 1.00 87.56 95 LEU A O 1
ATOM 803 N N . ILE A 1 96 ? -6.604 -15.698 -16.871 1.00 88.31 96 ILE A N 1
ATOM 804 C CA . ILE A 1 96 ? -6.570 -15.054 -18.196 1.00 88.31 96 ILE A CA 1
ATOM 805 C C . ILE A 1 96 ? -5.125 -14.721 -18.584 1.00 88.31 96 ILE A C 1
ATOM 807 O O . ILE A 1 96 ? -4.705 -15.032 -19.697 1.00 88.31 96 ILE A O 1
ATOM 811 N N . GLY A 1 97 ? -4.349 -14.139 -17.662 1.00 83.38 97 GLY A N 1
ATOM 812 C CA . GLY A 1 97 ? -2.931 -13.852 -17.884 1.00 83.38 97 GLY A CA 1
ATOM 813 C C . GLY A 1 97 ? -2.124 -15.115 -18.189 1.00 83.38 97 GLY A C 1
ATOM 814 O O . GLY A 1 97 ? -1.332 -15.125 -19.128 1.00 83.38 97 GLY A O 1
ATOM 815 N N . ALA A 1 98 ? -2.378 -16.203 -17.458 1.00 80.50 98 ALA A N 1
ATOM 816 C CA . ALA A 1 98 ? -1.742 -17.498 -17.696 1.00 80.50 98 ALA A CA 1
ATOM 817 C C . ALA A 1 98 ? -2.073 -18.062 -19.084 1.00 80.50 98 ALA A C 1
ATOM 819 O O . ALA A 1 98 ? -1.180 -18.504 -19.803 1.00 80.50 98 ALA A O 1
ATOM 820 N N . ALA A 1 99 ? -3.348 -18.012 -19.479 1.00 83.31 99 ALA A N 1
ATOM 821 C CA . ALA A 1 99 ? -3.801 -18.461 -20.791 1.00 83.31 99 ALA A CA 1
ATOM 822 C C . ALA A 1 99 ? -3.151 -17.651 -21.918 1.00 83.31 99 ALA A C 1
ATOM 824 O O . ALA A 1 99 ? -2.616 -18.224 -22.865 1.00 83.31 99 ALA A O 1
ATOM 825 N N . PHE A 1 100 ? -3.125 -16.324 -21.784 1.00 82.56 100 PHE A N 1
ATOM 826 C CA . PHE A 1 100 ? -2.461 -15.437 -22.735 1.00 82.56 100 PHE A CA 1
ATOM 827 C C . PHE A 1 100 ? -0.965 -15.747 -22.861 1.00 82.56 100 PHE A C 1
ATOM 829 O O . PHE A 1 100 ? -0.440 -15.868 -23.969 1.00 82.56 100 PHE A O 1
ATOM 836 N N . PHE A 1 101 ? -0.295 -15.943 -21.725 1.00 76.50 101 PHE A N 1
ATOM 837 C CA . PHE A 1 101 ? 1.110 -16.315 -21.684 1.00 76.50 101 PHE A CA 1
ATOM 838 C C . PHE A 1 101 ? 1.377 -17.650 -22.406 1.00 76.50 101 PHE A C 1
ATOM 840 O O . PHE A 1 101 ? 2.275 -17.721 -23.247 1.00 76.50 101 PHE A O 1
ATOM 847 N N . MET A 1 102 ? 0.558 -18.679 -22.164 1.00 75.31 102 MET A N 1
ATOM 848 C CA . MET A 1 102 ? 0.660 -19.968 -22.863 1.00 75.31 102 MET A CA 1
ATOM 849 C C . MET A 1 102 ? 0.478 -19.838 -24.381 1.00 75.31 102 MET A C 1
ATOM 851 O O . MET A 1 102 ? 1.218 -20.467 -25.139 1.00 75.31 102 MET A O 1
ATOM 855 N N . CYS A 1 103 ? -0.468 -19.006 -24.832 1.00 78.88 103 CYS A N 1
ATOM 856 C CA . CYS A 1 103 ? -0.704 -18.759 -26.255 1.00 78.88 103 CYS A CA 1
ATOM 857 C C . CYS A 1 103 ? 0.514 -18.120 -26.941 1.00 78.88 103 CYS A C 1
ATOM 859 O O . CYS A 1 103 ? 0.906 -18.545 -28.028 1.00 78.88 103 CYS A O 1
ATOM 861 N N . ILE A 1 104 ? 1.140 -17.120 -26.308 1.00 75.25 104 ILE A N 1
ATOM 862 C CA . ILE A 1 104 ? 2.312 -16.426 -26.873 1.00 75.25 104 ILE A CA 1
ATOM 863 C C . ILE A 1 104 ? 3.564 -17.295 -26.829 1.00 75.25 104 ILE A C 1
ATOM 865 O O . ILE A 1 104 ? 4.351 -17.271 -27.774 1.00 75.25 104 ILE A O 1
ATOM 869 N N . ALA A 1 105 ? 3.743 -18.094 -25.776 1.00 68.75 105 ALA A N 1
ATOM 870 C CA . ALA A 1 105 ? 4.876 -19.006 -25.656 1.00 68.75 105 ALA A CA 1
ATOM 871 C C . ALA A 1 105 ? 4.891 -20.106 -26.740 1.00 68.75 105 ALA A C 1
ATOM 873 O O . ALA A 1 105 ? 5.801 -20.934 -26.744 1.00 68.75 105 ALA A O 1
ATOM 874 N N . LYS A 1 106 ? 3.902 -20.134 -27.655 1.00 64.75 106 LYS A N 1
ATOM 875 C CA . LYS A 1 106 ? 3.773 -21.063 -28.795 1.00 64.75 106 LYS A CA 1
ATOM 876 C C . LYS A 1 106 ? 3.983 -22.532 -28.404 1.00 64.75 106 LYS A C 1
ATOM 878 O O . LYS A 1 106 ? 4.498 -23.313 -29.197 1.00 64.75 106 LYS A O 1
ATOM 883 N N . GLY A 1 107 ? 3.641 -22.900 -27.168 1.00 59.56 107 GLY A N 1
ATOM 884 C CA . GLY A 1 107 ? 3.860 -24.250 -26.645 1.00 59.56 107 GLY A CA 1
ATOM 885 C C . GLY A 1 107 ? 5.327 -24.701 -26.608 1.00 59.56 107 GLY A C 1
ATOM 886 O O . GLY A 1 107 ? 5.575 -25.896 -26.497 1.00 59.56 107 GLY A O 1
ATOM 887 N N . GLN A 1 108 ? 6.303 -23.785 -26.681 1.00 61.78 108 GLN A N 1
ATOM 888 C CA . GLN A 1 108 ? 7.737 -24.122 -26.664 1.00 61.78 108 GLN A CA 1
ATOM 889 C C . GLN A 1 108 ? 8.178 -24.797 -25.354 1.00 61.78 108 GLN A C 1
ATOM 891 O O . GLN A 1 108 ? 9.218 -25.451 -25.310 1.00 61.78 108 GLN A O 1
ATOM 896 N N . ARG A 1 109 ? 7.380 -24.653 -24.289 1.00 65.69 109 ARG A N 1
ATOM 897 C CA . ARG A 1 109 ? 7.542 -25.336 -23.005 1.00 65.69 109 ARG A CA 1
ATOM 898 C C . ARG A 1 109 ? 6.202 -25.883 -22.530 1.00 65.69 109 ARG A C 1
ATOM 900 O O . ARG A 1 109 ? 5.211 -25.156 -22.485 1.00 65.69 109 ARG A O 1
ATOM 907 N N . THR A 1 110 ? 6.197 -27.145 -22.119 1.00 67.94 110 THR A N 1
ATOM 908 C CA . THR A 1 110 ? 5.103 -27.746 -21.354 1.00 67.94 110 THR A CA 1
ATOM 909 C C . THR A 1 110 ? 5.351 -27.497 -19.871 1.00 67.94 110 THR A C 1
ATOM 911 O O . THR A 1 110 ? 6.357 -27.960 -19.339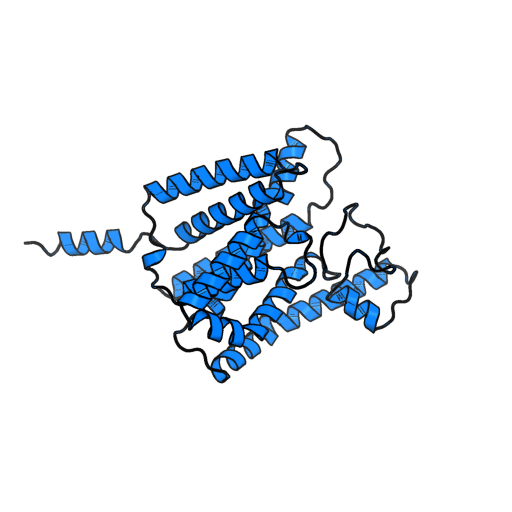 1.00 67.94 110 THR A O 1
ATOM 914 N N . PHE A 1 111 ? 4.448 -26.778 -19.211 1.00 72.12 111 PHE A N 1
ATOM 915 C CA . PHE A 1 111 ? 4.453 -26.634 -17.755 1.00 72.12 111 PHE A CA 1
ATOM 916 C C . PHE A 1 111 ? 3.524 -27.682 -17.146 1.00 72.12 111 PHE A C 1
ATOM 918 O O . PHE A 1 111 ? 2.416 -27.894 -17.645 1.00 72.12 111 PHE A O 1
ATOM 925 N N . SER A 1 112 ? 3.943 -28.316 -16.053 1.00 80.44 112 SER A N 1
ATOM 926 C CA . SER A 1 112 ? 3.024 -29.103 -15.231 1.00 80.44 112 SER A CA 1
ATOM 927 C C . SER A 1 112 ? 1.952 -28.202 -14.607 1.00 80.44 112 SER A C 1
ATOM 929 O O . SER A 1 112 ? 2.128 -26.988 -14.468 1.00 80.44 112 SER A O 1
ATOM 931 N N . PHE A 1 113 ? 0.834 -28.796 -14.179 1.00 77.81 113 PHE A N 1
ATOM 932 C CA . PHE A 1 113 ? -0.229 -28.055 -13.493 1.00 77.81 113 PHE A CA 1
ATOM 933 C C . PHE A 1 113 ? 0.293 -27.298 -12.261 1.00 77.81 113 PHE A C 1
ATOM 935 O O . PHE A 1 113 ? -0.045 -26.132 -12.069 1.00 77.81 113 PHE A O 1
ATOM 942 N N . PHE A 1 114 ? 1.148 -27.931 -11.450 1.00 77.81 114 PHE A N 1
ATOM 943 C CA . PHE A 1 114 ? 1.698 -27.317 -10.240 1.00 77.81 114 PHE A CA 1
ATOM 944 C C . PHE A 1 114 ? 2.687 -26.191 -10.541 1.00 77.81 114 PHE A C 1
ATOM 946 O O . PHE A 1 114 ? 2.650 -25.166 -9.865 1.00 77.81 114 PHE A O 1
ATOM 953 N N . GLU A 1 115 ? 3.525 -26.329 -11.570 1.00 76.06 115 GLU A N 1
ATOM 954 C CA . GLU A 1 115 ? 4.406 -25.239 -12.010 1.00 76.06 115 GLU A CA 1
ATOM 955 C C . GLU A 1 115 ? 3.596 -24.061 -12.533 1.00 76.06 115 GLU A C 1
ATOM 957 O O . GLU A 1 115 ? 3.865 -22.921 -12.168 1.00 76.06 115 GLU A O 1
ATOM 962 N N . MET A 1 116 ? 2.566 -24.322 -13.338 1.00 77.44 116 MET A N 1
ATOM 963 C CA . MET A 1 116 ? 1.680 -23.277 -13.832 1.00 77.44 116 MET A CA 1
ATOM 964 C C . MET A 1 116 ? 0.978 -22.567 -12.677 1.00 77.44 116 MET A C 1
ATOM 966 O O . MET A 1 116 ? 0.996 -21.343 -12.617 1.00 77.44 116 MET A O 1
ATOM 970 N N . LEU A 1 117 ? 0.433 -23.315 -11.716 1.00 77.69 117 LEU A N 1
ATOM 971 C CA . LEU A 1 117 ? -0.184 -22.755 -10.516 1.00 77.69 117 LEU A CA 1
ATOM 972 C C . LEU A 1 117 ? 0.812 -21.898 -9.718 1.00 77.69 117 LEU A C 1
ATOM 974 O O . LEU A 1 117 ? 0.471 -20.800 -9.273 1.00 77.69 117 LEU A O 1
ATOM 978 N N . ASN A 1 118 ? 2.055 -22.367 -9.586 1.00 77.12 118 ASN A N 1
ATOM 979 C CA . ASN A 1 118 ? 3.125 -21.615 -8.948 1.00 77.12 118 ASN A CA 1
ATOM 980 C C . ASN A 1 118 ? 3.446 -20.331 -9.719 1.00 77.12 118 ASN A C 1
ATOM 982 O O . ASN A 1 118 ? 3.522 -19.279 -9.108 1.00 77.12 118 ASN A O 1
ATOM 986 N N . HIS A 1 119 ? 3.553 -20.359 -11.047 1.00 75.69 119 HIS A N 1
ATOM 987 C CA . HIS A 1 119 ? 3.785 -19.148 -11.835 1.00 75.69 119 HIS A CA 1
ATOM 988 C C . HIS A 1 119 ? 2.617 -18.156 -11.735 1.00 75.69 119 HIS A C 1
ATOM 990 O O . HIS A 1 119 ? 2.826 -16.949 -11.620 1.00 75.69 119 HIS A O 1
ATOM 996 N N . VAL A 1 120 ? 1.379 -18.650 -11.723 1.00 77.88 120 VAL A N 1
ATOM 997 C CA . VAL A 1 120 ? 0.177 -17.815 -11.614 1.00 77.88 120 VAL A CA 1
ATOM 998 C C . VAL A 1 120 ? 0.157 -17.023 -10.307 1.00 77.88 120 VAL A C 1
ATOM 1000 O O . VAL A 1 120 ? -0.169 -15.837 -10.334 1.00 77.88 120 VAL A O 1
ATOM 1003 N N . PHE A 1 121 ? 0.537 -17.637 -9.184 1.00 75.50 121 PHE A N 1
ATOM 1004 C CA . PHE A 1 121 ? 0.377 -17.026 -7.861 1.00 75.50 121 PHE A CA 1
ATOM 1005 C C . PHE A 1 121 ? 1.682 -16.594 -7.181 1.00 75.50 121 PHE A C 1
ATOM 1007 O O . PHE A 1 121 ? 1.664 -15.631 -6.417 1.00 75.50 121 PHE A O 1
ATOM 1014 N N . TRP A 1 122 ? 2.794 -17.277 -7.436 1.00 69.75 122 TRP A N 1
ATOM 1015 C CA . TRP A 1 122 ? 4.026 -17.234 -6.642 1.00 69.75 122 TRP A CA 1
ATOM 1016 C C . TRP A 1 122 ? 5.303 -17.424 -7.483 1.00 69.75 122 TRP A C 1
ATOM 1018 O O . TRP A 1 122 ? 6.275 -18.020 -7.023 1.00 69.75 122 TRP A O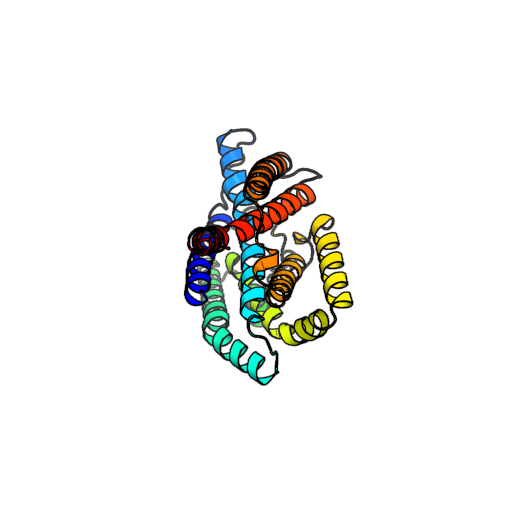 1
ATOM 1028 N N . MET A 1 123 ? 5.325 -16.929 -8.721 1.00 66.50 123 MET A N 1
ATOM 1029 C CA . MET A 1 123 ? 6.496 -16.980 -9.594 1.00 66.50 123 MET A CA 1
ATOM 1030 C C . MET A 1 123 ? 7.723 -16.386 -8.895 1.00 66.50 123 MET A C 1
ATOM 1032 O O . MET A 1 123 ? 7.802 -15.178 -8.676 1.00 66.50 123 MET A O 1
ATOM 1036 N N . TYR A 1 124 ? 8.686 -17.247 -8.568 1.00 59.38 124 TYR A N 1
ATOM 1037 C CA . TYR A 1 124 ? 9.958 -16.860 -7.969 1.00 59.38 124 TYR A CA 1
ATOM 1038 C C . TYR A 1 124 ? 11.028 -16.694 -9.049 1.00 59.38 124 TYR A C 1
ATOM 1040 O O . TYR A 1 124 ? 11.182 -17.562 -9.915 1.00 59.38 124 TYR A O 1
ATOM 1048 N N . SER A 1 125 ? 11.761 -15.584 -8.987 1.00 51.88 125 SER A N 1
ATOM 1049 C CA . SER A 1 125 ? 12.755 -15.184 -9.983 1.00 51.88 125 SER A CA 1
ATOM 1050 C C . SER A 1 125 ? 13.922 -16.165 -10.143 1.00 51.88 125 SER A C 1
ATOM 1052 O O . SER A 1 125 ? 14.396 -16.296 -11.266 1.00 51.88 125 SER A O 1
ATOM 1054 N N . ASP A 1 126 ? 14.316 -16.930 -9.113 1.00 49.03 126 ASP A N 1
ATOM 1055 C CA . ASP A 1 126 ? 15.432 -17.900 -9.218 1.00 49.03 126 ASP A CA 1
ATOM 1056 C C . ASP A 1 126 ? 15.001 -19.346 -9.525 1.00 49.03 126 ASP A C 1
ATOM 1058 O O . ASP A 1 126 ? 15.812 -20.271 -9.442 1.00 49.03 126 ASP A O 1
ATOM 1062 N N . THR A 1 127 ? 13.730 -19.608 -9.847 1.00 46.38 127 THR A N 1
ATOM 1063 C CA . THR A 1 127 ? 13.368 -20.968 -10.289 1.00 46.38 127 THR A CA 1
ATOM 1064 C C . THR A 1 127 ? 14.009 -21.254 -11.648 1.00 46.38 127 THR A C 1
ATOM 1066 O O . THR A 1 127 ? 13.947 -20.430 -12.539 1.00 46.38 127 THR A O 1
ATOM 1069 N N . THR A 1 128 ? 14.603 -22.425 -11.878 1.00 42.28 128 THR A N 1
ATOM 1070 C CA . THR A 1 128 ? 15.192 -22.810 -13.186 1.00 42.28 128 THR A CA 1
ATOM 1071 C C . THR A 1 128 ? 14.183 -22.797 -14.354 1.00 42.28 128 THR A C 1
ATOM 1073 O O . THR A 1 128 ? 14.562 -22.820 -15.527 1.00 42.28 128 THR A O 1
ATOM 1076 N N . SER A 1 129 ? 12.883 -22.716 -14.055 1.00 41.06 129 SER A N 1
ATOM 1077 C CA . SER A 1 129 ? 11.776 -22.478 -14.990 1.00 41.06 129 SER A CA 1
ATOM 1078 C C . SER A 1 129 ? 11.464 -20.988 -15.246 1.00 41.06 129 SER A C 1
ATOM 1080 O O . SER A 1 129 ? 10.669 -20.685 -16.136 1.00 41.06 129 SER A O 1
ATOM 1082 N N . SER A 1 130 ? 12.096 -20.054 -14.527 1.00 45.19 130 SER A N 1
ATOM 1083 C CA . SER A 1 130 ? 11.937 -18.594 -14.640 1.00 45.19 130 SER A CA 1
ATOM 1084 C C . SER A 1 130 ? 12.686 -17.973 -15.822 1.00 45.19 130 SER A C 1
ATOM 1086 O O . SER A 1 130 ? 12.483 -16.792 -16.094 1.00 45.19 130 SER A O 1
ATOM 1088 N N . HIS A 1 131 ? 13.430 -18.764 -16.611 1.00 44.56 131 HIS A N 1
ATOM 1089 C CA . HIS A 1 131 ? 13.918 -18.391 -17.954 1.00 44.56 131 HIS A CA 1
ATOM 1090 C C . HIS A 1 131 ? 12.782 -18.223 -18.984 1.00 44.56 131 HIS A C 1
ATOM 1092 O O . HIS A 1 131 ? 12.961 -18.432 -20.186 1.00 44.56 131 HIS A O 1
ATOM 1098 N N . LEU A 1 132 ? 11.584 -17.891 -18.512 1.00 44.16 132 LEU A N 1
ATOM 1099 C CA . LEU A 1 132 ? 10.611 -17.138 -19.274 1.00 44.16 132 LEU A CA 1
ATOM 1100 C C . LEU A 1 132 ? 11.348 -15.934 -19.857 1.00 44.16 132 LEU A C 1
ATOM 1102 O O . LEU A 1 132 ? 12.162 -15.344 -19.140 1.00 44.16 132 LEU A O 1
ATOM 1106 N N . PRO A 1 133 ? 11.163 -15.608 -21.149 1.00 39.06 133 PRO A N 1
ATOM 1107 C CA . PRO A 1 133 ? 11.984 -14.577 -21.746 1.00 39.06 133 PRO A CA 1
ATOM 1108 C C . PRO A 1 133 ? 11.779 -13.326 -20.893 1.00 39.06 133 PRO A C 1
ATOM 1110 O O . PRO A 1 133 ? 10.654 -13.043 -20.478 1.00 39.06 133 PRO A O 1
ATOM 1113 N N . GLN A 1 134 ? 12.872 -12.656 -20.541 1.00 44.66 134 GLN A N 1
ATOM 1114 C CA . GLN A 1 134 ? 12.845 -11.355 -19.886 1.00 44.66 134 GLN A CA 1
ATOM 1115 C C . GLN A 1 134 ? 12.110 -10.401 -20.834 1.00 44.66 134 GLN A C 1
ATOM 1117 O O . GLN A 1 134 ? 12.723 -9.678 -21.608 1.00 44.66 134 GLN A O 1
ATOM 1122 N N . TRP A 1 135 ? 10.772 -10.449 -20.853 1.00 37.19 135 TRP A N 1
ATOM 1123 C CA . TRP A 1 135 ? 9.926 -9.602 -21.706 1.00 37.19 135 TRP A CA 1
ATOM 1124 C C . TRP A 1 135 ? 10.092 -8.134 -21.313 1.00 37.19 135 TRP A C 1
ATOM 1126 O O . TRP A 1 135 ? 9.732 -7.234 -22.061 1.00 37.19 135 TRP A O 1
ATOM 1136 N N . VAL A 1 136 ? 10.688 -7.916 -20.145 1.00 39.12 136 VAL A N 1
ATOM 1137 C CA . VAL A 1 136 ? 11.120 -6.652 -19.589 1.00 39.12 136 VAL A CA 1
ATOM 1138 C C . VAL A 1 136 ? 12.536 -6.924 -19.090 1.00 39.12 136 VAL A C 1
ATOM 1140 O O . VAL A 1 136 ? 12.686 -7.733 -18.181 1.00 39.12 136 VAL A O 1
ATOM 1143 N N . GLY A 1 137 ? 13.567 -6.357 -19.721 1.00 32.75 137 GLY A N 1
ATOM 1144 C CA . GLY A 1 137 ? 14.987 -6.572 -19.394 1.00 32.75 137 GLY A CA 1
ATOM 1145 C C . GLY A 1 137 ? 15.376 -6.077 -17.996 1.00 32.75 137 GLY A C 1
ATOM 1146 O O . GLY A 1 137 ? 16.121 -5.114 -17.867 1.00 32.75 137 GLY A O 1
ATOM 1147 N N . TYR A 1 138 ? 14.836 -6.707 -16.956 1.00 41.78 138 TYR A N 1
ATOM 1148 C CA . TYR A 1 138 ? 14.930 -6.299 -15.563 1.00 41.78 138 TYR A CA 1
ATOM 1149 C C . TYR A 1 138 ? 15.171 -7.529 -14.681 1.00 41.78 138 TYR A C 1
ATOM 1151 O O . TYR A 1 138 ? 14.590 -8.595 -14.909 1.00 41.78 138 TYR A O 1
ATOM 1159 N N . GLU A 1 139 ? 16.007 -7.381 -13.654 1.00 42.16 139 GLU A N 1
ATOM 1160 C CA . GLU A 1 139 ? 16.092 -8.348 -12.559 1.00 42.16 139 GLU A CA 1
ATOM 1161 C C . GLU A 1 139 ? 14.762 -8.316 -11.816 1.00 42.16 139 GLU A C 1
ATOM 1163 O O . GLU A 1 139 ? 14.453 -7.302 -11.212 1.00 42.16 139 GLU A O 1
ATOM 1168 N N . ILE A 1 140 ? 13.943 -9.367 -11.892 1.00 49.06 140 ILE A N 1
ATOM 1169 C CA . ILE A 1 140 ? 12.658 -9.444 -11.183 1.00 49.06 140 ILE A CA 1
ATOM 1170 C C . ILE A 1 140 ? 12.962 -9.606 -9.684 1.00 49.06 140 ILE A C 1
ATOM 1172 O O . ILE A 1 140 ? 13.271 -10.723 -9.270 1.00 49.06 140 ILE A O 1
ATOM 1176 N N . PRO A 1 141 ? 12.863 -8.575 -8.825 1.00 47.69 141 PRO A N 1
ATOM 1177 C CA . PRO A 1 141 ? 13.106 -8.736 -7.404 1.00 47.69 141 PRO A CA 1
ATOM 1178 C C . PRO A 1 141 ? 11.724 -8.867 -6.769 1.00 47.69 141 PRO A C 1
ATOM 1180 O O . PRO A 1 141 ? 11.121 -7.861 -6.394 1.00 47.69 141 PRO A O 1
ATOM 1183 N N . LYS A 1 142 ? 11.154 -10.083 -6.815 1.00 57.47 142 LYS A N 1
ATOM 1184 C CA . LYS A 1 142 ? 9.948 -10.507 -6.074 1.00 57.47 142 LYS A CA 1
ATOM 1185 C C . LYS A 1 142 ? 9.530 -11.937 -6.410 1.00 57.47 142 LYS A C 1
ATOM 1187 O O . LYS A 1 142 ? 9.730 -12.425 -7.519 1.00 57.47 142 LYS A O 1
ATOM 1192 N N . VAL A 1 143 ? 8.808 -12.546 -5.464 1.00 56.72 143 VAL A N 1
ATOM 1193 C CA . VAL A 1 143 ? 7.825 -13.596 -5.760 1.00 56.72 143 VAL A CA 1
ATOM 1194 C C . VAL A 1 143 ? 6.585 -12.919 -6.366 1.00 56.72 143 VAL A C 1
ATOM 1196 O O . VAL A 1 143 ? 5.708 -12.429 -5.646 1.00 56.72 143 VAL A O 1
ATOM 1199 N N . THR A 1 144 ? 6.514 -12.843 -7.691 1.00 61.78 144 THR A N 1
ATOM 1200 C CA . THR A 1 144 ? 5.424 -12.174 -8.418 1.00 61.78 144 THR A CA 1
ATOM 1201 C C . THR A 1 144 ? 4.317 -13.150 -8.817 1.00 61.78 144 THR A C 1
ATOM 1203 O O . THR A 1 144 ? 4.513 -14.355 -8.847 1.00 61.78 144 THR A O 1
ATOM 1206 N N . SER A 1 145 ? 3.127 -12.653 -9.139 1.00 63.47 145 SER A N 1
ATOM 1207 C CA . SER A 1 145 ? 2.210 -13.391 -10.012 1.00 63.47 145 SER A CA 1
ATOM 1208 C C . SER A 1 145 ? 2.632 -13.201 -11.468 1.00 63.47 145 SER A C 1
ATOM 1210 O O . SER A 1 145 ? 3.179 -12.154 -11.820 1.00 63.47 145 SER A O 1
ATOM 1212 N N . LEU A 1 146 ? 2.344 -14.178 -12.328 1.00 70.56 146 LEU A N 1
ATOM 1213 C CA . LEU A 1 146 ? 2.537 -14.066 -13.781 1.00 70.56 146 LEU A CA 1
ATOM 1214 C C . LEU A 1 146 ? 1.860 -12.802 -14.340 1.00 70.56 146 LEU A C 1
ATOM 1216 O O . LEU A 1 146 ? 2.406 -12.119 -15.201 1.00 70.56 146 LEU A O 1
ATOM 1220 N N . ASN A 1 147 ? 0.708 -12.430 -13.777 1.00 75.69 147 ASN A N 1
ATOM 1221 C CA . ASN A 1 147 ? 0.148 -11.092 -13.934 1.00 75.69 147 ASN A CA 1
ATOM 1222 C C . ASN A 1 147 ? 0.787 -10.142 -12.905 1.00 75.69 147 ASN A C 1
ATOM 1224 O O . ASN A 1 147 ? 0.286 -10.015 -11.785 1.00 75.69 147 ASN A O 1
ATOM 1228 N N . MET A 1 148 ? 1.916 -9.530 -13.274 1.00 73.62 148 MET A N 1
ATOM 1229 C CA . MET A 1 148 ? 2.795 -8.799 -12.350 1.00 73.62 148 MET A CA 1
ATOM 1230 C C . MET A 1 148 ? 2.063 -7.744 -11.501 1.00 73.62 148 MET A C 1
ATOM 1232 O O . MET A 1 148 ? 2.176 -7.831 -10.284 1.00 73.62 148 MET A O 1
ATOM 1236 N N . PRO A 1 149 ? 1.207 -6.855 -12.048 1.00 80.00 149 PRO A N 1
ATOM 1237 C CA . PRO A 1 149 ? 0.470 -5.863 -11.255 1.00 80.00 149 PRO A CA 1
ATOM 1238 C C . PRO A 1 149 ? -0.413 -6.410 -10.128 1.00 80.00 149 PRO A C 1
ATOM 1240 O O . PRO A 1 149 ? -0.715 -5.680 -9.190 1.00 80.00 149 PRO A O 1
ATOM 1243 N N . LEU A 1 150 ? -0.871 -7.663 -10.204 1.00 85.19 150 LEU A N 1
ATOM 1244 C CA . LEU A 1 150 ? -1.845 -8.214 -9.254 1.00 85.19 150 LEU A CA 1
ATOM 1245 C C . LEU A 1 150 ? -1.221 -8.796 -7.979 1.00 85.19 150 LEU A C 1
ATOM 1247 O O . LEU A 1 150 ? -1.957 -9.232 -7.089 1.00 85.19 150 LEU A O 1
ATOM 1251 N N . TRP A 1 151 ? 0.108 -8.763 -7.848 1.00 84.88 151 TRP A N 1
ATOM 1252 C CA . TRP A 1 151 ? 0.822 -9.325 -6.697 1.00 84.88 151 TRP A CA 1
ATOM 1253 C C . TRP A 1 151 ? 0.320 -8.758 -5.357 1.00 84.88 151 TRP A C 1
ATOM 1255 O O . TRP A 1 151 ? 0.123 -9.496 -4.394 1.00 84.88 151 TRP A O 1
ATOM 1265 N N . TYR A 1 152 ? 0.031 -7.455 -5.297 1.00 86.69 152 TYR A N 1
ATOM 1266 C CA . TYR A 1 152 ? -0.405 -6.812 -4.056 1.00 86.69 152 TYR A CA 1
ATOM 1267 C C . TYR A 1 152 ? -1.835 -7.220 -3.664 1.00 86.69 152 TYR A C 1
ATOM 1269 O O . TYR A 1 152 ? -2.181 -7.208 -2.484 1.00 86.69 152 TYR A O 1
ATOM 1277 N N . VAL A 1 153 ? -2.677 -7.615 -4.631 1.00 90.12 153 VAL A N 1
ATOM 1278 C CA . VAL A 1 153 ? -4.037 -8.111 -4.366 1.00 90.12 153 VAL A CA 1
ATOM 1279 C C . VAL A 1 153 ? -3.983 -9.482 -3.696 1.00 90.12 153 VAL A C 1
ATOM 1281 O O . VAL A 1 153 ? -4.723 -9.719 -2.740 1.00 90.12 153 VAL A O 1
ATOM 1284 N N . ARG A 1 154 ? -3.077 -10.361 -4.147 1.00 89.25 154 ARG A N 1
ATOM 1285 C CA . ARG A 1 154 ? -2.785 -11.648 -3.494 1.00 89.25 154 ARG A CA 1
ATOM 1286 C C . ARG A 1 154 ? -2.393 -11.434 -2.035 1.00 89.25 154 ARG A C 1
ATOM 1288 O O . ARG A 1 154 ? -3.025 -11.996 -1.141 1.00 89.25 154 ARG A O 1
ATOM 1295 N N . ASP A 1 155 ? -1.394 -10.590 -1.798 1.00 90.38 155 ASP A N 1
ATOM 1296 C CA . ASP A 1 155 ? -0.888 -10.301 -0.454 1.00 90.38 155 ASP A CA 1
ATOM 1297 C C . ASP A 1 155 ? -1.980 -9.685 0.427 1.00 90.38 155 ASP A C 1
ATOM 1299 O O . ASP A 1 155 ? -2.136 -10.051 1.592 1.00 90.38 155 ASP A O 1
ATOM 1303 N N . LEU A 1 156 ? -2.825 -8.827 -0.145 1.00 92.81 156 LEU A N 1
ATOM 1304 C CA . LEU A 1 156 ? -3.963 -8.259 0.561 1.00 92.81 156 LEU A CA 1
ATOM 1305 C C . LEU A 1 156 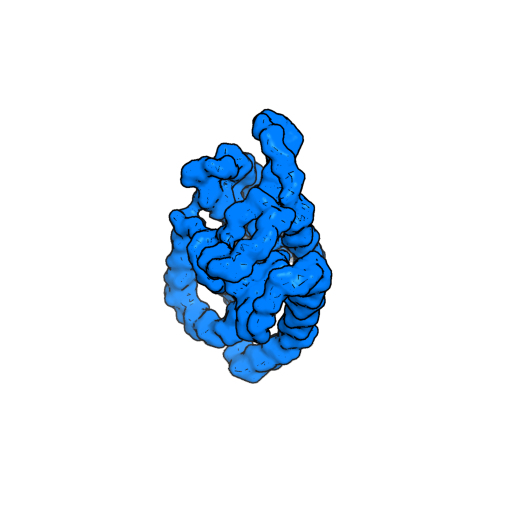? -4.984 -9.315 0.996 1.00 92.81 156 LEU A C 1
ATOM 1307 O O . LEU A 1 156 ? -5.463 -9.265 2.130 1.00 92.81 156 LEU A O 1
ATOM 1311 N N . ILE A 1 157 ? -5.312 -10.277 0.131 1.00 92.62 157 ILE A N 1
ATOM 1312 C CA . ILE A 1 157 ? -6.211 -11.386 0.477 1.00 92.62 157 ILE A CA 1
ATOM 1313 C C . ILE A 1 157 ? -5.619 -12.202 1.632 1.00 92.62 157 ILE A C 1
ATOM 1315 O O . ILE A 1 157 ? -6.334 -12.520 2.582 1.00 92.62 157 ILE A O 1
ATOM 1319 N N . LEU A 1 158 ? -4.316 -12.488 1.599 1.00 92.25 158 LEU A N 1
ATOM 1320 C CA . LEU A 1 158 ? -3.634 -13.234 2.660 1.00 92.25 158 LEU A CA 1
ATOM 1321 C C . LEU A 1 158 ? -3.659 -12.485 3.993 1.00 92.25 158 LEU A C 1
ATOM 1323 O O . LEU A 1 158 ? -3.989 -13.075 5.022 1.00 92.25 158 LEU A O 1
ATOM 1327 N N . LEU A 1 159 ? -3.409 -11.175 3.984 1.00 94.38 159 LEU A N 1
ATOM 1328 C CA . LEU A 1 159 ? -3.519 -10.349 5.187 1.00 94.38 159 LEU A CA 1
ATOM 1329 C C . LEU A 1 159 ? -4.958 -10.284 5.720 1.00 94.38 159 LEU A C 1
ATOM 1331 O O . LEU A 1 159 ? -5.162 -10.298 6.934 1.00 94.38 159 LEU A O 1
ATOM 1335 N N . MET A 1 160 ? -5.973 -10.285 4.849 1.00 93.69 160 MET A N 1
ATOM 1336 C CA . MET A 1 160 ? -7.375 -10.402 5.272 1.00 93.69 160 MET A CA 1
ATOM 1337 C C . MET A 1 160 ? -7.677 -11.772 5.896 1.00 93.69 160 MET A C 1
ATOM 1339 O O . MET A 1 160 ? -8.401 -11.838 6.892 1.00 93.69 160 MET A O 1
ATOM 1343 N N . CYS A 1 161 ? -7.092 -12.857 5.384 1.00 93.69 161 CYS A N 1
ATOM 1344 C CA . CYS A 1 161 ? -7.201 -14.184 5.994 1.00 93.69 161 CYS A CA 1
ATOM 1345 C C . CYS A 1 161 ? -6.552 -14.230 7.388 1.00 93.69 161 CYS A C 1
ATOM 1347 O O . CYS A 1 161 ? -7.145 -14.767 8.319 1.00 93.69 161 CYS A O 1
ATOM 1349 N N . VAL A 1 162 ? -5.377 -13.611 7.555 1.00 93.44 162 VAL A N 1
ATOM 1350 C CA . VAL A 1 162 ? -4.618 -13.562 8.824 1.00 93.44 162 VAL A CA 1
ATOM 1351 C C . VAL A 1 162 ? -5.117 -12.451 9.769 1.00 93.44 162 VAL A C 1
ATOM 1353 O O . VAL A 1 162 ? -4.703 -12.354 10.925 1.00 93.44 162 VAL A O 1
ATOM 1356 N N . SER A 1 163 ? -6.082 -11.639 9.338 1.00 93.56 163 SER A N 1
ATOM 1357 C CA . SER A 1 163 ? -6.630 -10.534 10.131 1.00 93.56 163 SER A CA 1
ATOM 1358 C C . SER A 1 163 ? -7.163 -10.892 11.536 1.00 93.56 163 SER A C 1
ATOM 1360 O O . SER A 1 163 ? -7.048 -10.024 12.404 1.00 93.56 163 SER A O 1
ATOM 1362 N N . PRO A 1 164 ? -7.663 -12.112 11.852 1.00 93.00 164 PRO A N 1
ATOM 1363 C CA . PRO A 1 164 ? -7.987 -12.480 13.236 1.00 93.00 164 PRO A CA 1
ATOM 1364 C C . PRO A 1 164 ? -6.770 -12.474 14.174 1.00 93.00 164 PRO A C 1
ATOM 1366 O O . PRO A 1 164 ? -6.873 -12.082 15.341 1.00 93.00 164 PRO A O 1
ATOM 1369 N N . LEU A 1 165 ? -5.595 -12.862 13.670 1.00 93.81 165 LEU A N 1
ATOM 1370 C CA . LEU A 1 165 ? -4.346 -12.791 14.426 1.00 93.81 165 LEU A CA 1
ATOM 1371 C C . LEU A 1 165 ? -3.915 -11.332 14.610 1.00 93.81 165 LEU A C 1
ATOM 1373 O O . LEU A 1 165 ? -3.611 -10.917 15.728 1.00 93.81 165 LEU A O 1
ATOM 1377 N N . ILE A 1 166 ? -3.982 -10.537 13.537 1.00 93.44 166 ILE A N 1
ATOM 1378 C CA . ILE A 1 166 ? -3.701 -9.093 13.577 1.00 93.44 166 ILE A CA 1
ATOM 1379 C C . ILE A 1 166 ? -4.605 -8.400 14.607 1.00 93.44 166 ILE A C 1
ATOM 1381 O O . ILE A 1 166 ? -4.119 -7.615 15.418 1.00 93.44 166 ILE A O 1
ATOM 1385 N N . TYR A 1 167 ? -5.899 -8.735 14.643 1.00 91.44 167 TYR A N 1
ATOM 1386 C CA . TYR A 1 167 ? -6.835 -8.238 15.655 1.00 91.44 167 TYR A CA 1
ATOM 1387 C C . TYR A 1 167 ? -6.359 -8.544 17.077 1.00 91.44 167 TYR A C 1
ATOM 1389 O O . TYR A 1 167 ? -6.304 -7.657 17.929 1.00 91.44 167 TYR A O 1
ATOM 1397 N N . THR A 1 168 ? -5.995 -9.803 17.329 1.00 91.50 168 THR A N 1
ATOM 1398 C CA . THR A 1 168 ? -5.567 -10.278 18.652 1.00 91.50 168 THR A CA 1
ATOM 1399 C C . THR A 1 168 ? -4.327 -9.530 19.142 1.00 91.50 168 THR A C 1
ATOM 1401 O O . THR A 1 168 ? -4.246 -9.168 20.319 1.00 91.50 168 THR A O 1
ATOM 1404 N N . ILE A 1 169 ? -3.392 -9.245 18.233 1.00 91.88 169 ILE A N 1
ATOM 1405 C CA . ILE A 1 169 ? -2.186 -8.462 18.506 1.00 91.88 169 ILE A CA 1
ATOM 1406 C C . ILE A 1 169 ? -2.541 -6.999 18.795 1.00 91.88 169 ILE A C 1
ATOM 1408 O O . ILE A 1 169 ? -2.155 -6.469 19.835 1.00 91.88 169 ILE A O 1
ATOM 1412 N N . LEU A 1 170 ? -3.319 -6.352 17.920 1.00 89.31 170 LEU A N 1
ATOM 1413 C CA . LEU A 1 170 ? -3.656 -4.929 18.042 1.00 89.31 170 LEU A CA 1
ATOM 1414 C C . LEU A 1 170 ? -4.549 -4.619 19.251 1.00 89.31 170 LEU A C 1
ATOM 1416 O O . LEU A 1 170 ? -4.467 -3.523 19.806 1.00 89.31 170 LEU A O 1
ATOM 1420 N N . ARG A 1 171 ? -5.351 -5.586 19.719 1.00 87.19 171 ARG A N 1
ATOM 1421 C CA . ARG A 1 171 ? -6.131 -5.453 20.960 1.00 87.19 171 ARG A CA 1
ATOM 1422 C C . ARG A 1 171 ? -5.232 -5.254 22.185 1.00 87.19 171 ARG A C 1
ATOM 1424 O O . ARG A 1 171 ? -5.635 -4.609 23.152 1.00 87.19 171 ARG A O 1
ATOM 1431 N N . ARG A 1 172 ? -4.001 -5.770 22.147 1.00 90.19 172 ARG A N 1
ATOM 1432 C CA . ARG A 1 172 ? -2.977 -5.545 23.172 1.00 90.19 172 ARG A CA 1
ATOM 1433 C C . ARG A 1 172 ? -2.144 -4.326 22.777 1.00 90.19 172 ARG A C 1
ATOM 1435 O O . ARG A 1 172 ? -1.104 -4.479 22.148 1.00 90.19 172 ARG A O 1
ATOM 1442 N N . LYS A 1 173 ? -2.582 -3.118 23.161 1.00 86.44 173 LYS A N 1
ATOM 1443 C CA . LYS A 1 173 ? -1.992 -1.832 22.716 1.00 86.44 173 LYS A CA 1
ATOM 1444 C C . LYS A 1 173 ? -0.455 -1.811 22.701 1.00 86.44 173 LYS A C 1
ATOM 1446 O O . LYS A 1 173 ? 0.123 -1.444 21.686 1.00 86.44 173 LYS A O 1
ATOM 1451 N N . VAL A 1 174 ? 0.197 -2.238 23.787 1.00 92.50 174 VAL A N 1
ATOM 1452 C CA . VAL A 1 174 ? 1.671 -2.263 23.891 1.00 92.50 174 VAL A CA 1
ATOM 1453 C C . VAL A 1 174 ? 2.297 -3.202 22.857 1.00 92.50 174 VAL A C 1
ATOM 1455 O O . VAL A 1 174 ? 3.225 -2.807 22.162 1.00 92.50 174 VAL A O 1
ATOM 1458 N N . LEU A 1 175 ? 1.759 -4.417 22.708 1.00 93.44 175 LEU A N 1
ATOM 1459 C CA . LEU A 1 175 ? 2.243 -5.395 21.731 1.00 93.44 175 LEU A CA 1
ATOM 1460 C C . LEU A 1 175 ? 1.995 -4.927 20.291 1.00 93.44 175 LEU A C 1
ATOM 1462 O O . LEU A 1 175 ? 2.864 -5.077 19.440 1.00 93.44 175 LEU A O 1
ATOM 1466 N N . GLY A 1 176 ? 0.829 -4.330 20.027 1.00 92.12 176 GLY A N 1
ATOM 1467 C CA . GLY A 1 176 ? 0.501 -3.752 18.727 1.00 92.12 176 GLY A CA 1
ATOM 1468 C C . GLY A 1 176 ? 1.448 -2.616 18.337 1.00 92.12 176 GLY A C 1
ATOM 1469 O O . GLY A 1 176 ? 1.970 -2.619 17.227 1.00 92.12 176 GLY A O 1
ATOM 1470 N N . ILE A 1 177 ? 1.720 -1.684 19.258 1.00 93.19 177 ILE A N 1
ATOM 1471 C CA . ILE A 1 177 ? 2.685 -0.594 19.041 1.00 93.19 177 ILE A CA 1
ATOM 1472 C C . ILE A 1 177 ? 4.092 -1.157 18.842 1.00 93.19 177 ILE A C 1
ATOM 1474 O O . ILE A 1 177 ? 4.761 -0.765 17.892 1.00 93.19 177 ILE A O 1
ATOM 1478 N N . PHE A 1 178 ? 4.523 -2.098 19.687 1.00 96.19 178 PHE A N 1
ATOM 1479 C CA . PHE A 1 178 ? 5.825 -2.751 19.550 1.00 96.19 178 PHE A CA 1
ATOM 1480 C C . PHE A 1 178 ? 5.986 -3.379 18.162 1.00 96.19 178 PHE A C 1
ATOM 1482 O O . PHE A 1 178 ? 6.948 -3.071 17.467 1.00 96.19 178 PHE A O 1
ATOM 1489 N N . MET A 1 179 ? 5.007 -4.170 17.711 1.00 95.06 179 MET A N 1
ATOM 1490 C CA . MET A 1 179 ? 5.046 -4.802 16.393 1.00 95.06 179 MET A CA 1
ATOM 1491 C C . MET A 1 179 ? 5.076 -3.776 15.253 1.00 95.06 179 MET A C 1
ATOM 1493 O O . MET A 1 179 ? 5.855 -3.939 14.319 1.00 95.06 179 MET A O 1
ATOM 1497 N N . LEU A 1 180 ? 4.284 -2.701 15.328 1.00 95.69 180 LEU A N 1
ATOM 1498 C CA . LEU A 1 180 ? 4.311 -1.626 14.329 1.00 95.69 180 LEU A CA 1
ATOM 1499 C C . LEU A 1 180 ? 5.671 -0.922 14.270 1.00 95.69 180 LEU A C 1
ATOM 1501 O O . LEU A 1 180 ? 6.172 -0.669 13.179 1.00 95.69 180 LEU A O 1
ATOM 1505 N N . VAL A 1 181 ? 6.284 -0.637 15.422 1.00 96.12 181 VAL A N 1
ATOM 1506 C CA . VAL A 1 181 ? 7.620 -0.026 15.490 1.00 96.12 181 VAL A CA 1
ATOM 1507 C C . VAL A 1 181 ? 8.676 -0.977 14.928 1.00 96.12 181 VAL A C 1
ATOM 1509 O O . VAL A 1 181 ? 9.501 -0.549 14.126 1.00 96.12 181 VAL A O 1
ATOM 1512 N N . SER A 1 182 ? 8.634 -2.268 15.272 1.00 95.56 182 SER A N 1
ATOM 1513 C CA . SER A 1 182 ? 9.551 -3.268 14.711 1.00 95.56 182 SER A CA 1
ATOM 1514 C C . SER A 1 182 ? 9.428 -3.363 13.190 1.00 95.56 182 SER A C 1
ATOM 1516 O O . SER A 1 182 ? 10.438 -3.332 12.491 1.00 95.56 182 SER A O 1
ATOM 1518 N N . LEU A 1 183 ? 8.200 -3.422 12.667 1.00 95.31 183 LEU A N 1
ATOM 1519 C CA . LEU A 1 183 ? 7.940 -3.449 11.227 1.00 95.31 183 LEU A CA 1
ATOM 1520 C C . LEU A 1 183 ? 8.409 -2.160 10.539 1.00 95.31 183 LEU A C 1
ATOM 1522 O O . LEU A 1 183 ? 8.968 -2.229 9.449 1.00 95.31 183 LEU A O 1
ATOM 1526 N N . LEU A 1 184 ? 8.231 -0.998 11.175 1.00 95.62 184 LEU A N 1
ATOM 1527 C CA . LEU A 1 184 ? 8.706 0.287 10.660 1.00 95.62 184 LEU A CA 1
ATOM 1528 C C . LEU A 1 184 ? 10.236 0.341 10.584 1.00 95.62 184 LEU A C 1
ATOM 1530 O O . LEU A 1 184 ? 10.778 0.808 9.587 1.00 95.62 184 LEU A O 1
ATOM 1534 N N . LEU A 1 185 ? 10.937 -0.146 11.611 1.00 94.44 185 LEU A N 1
ATOM 1535 C CA . LEU A 1 185 ? 12.400 -0.210 11.611 1.00 94.44 185 LEU A CA 1
ATOM 1536 C C . LEU A 1 185 ? 12.915 -1.163 10.528 1.00 94.44 185 LEU A C 1
ATOM 1538 O O . LEU A 1 185 ? 13.831 -0.805 9.791 1.00 94.44 185 LEU A O 1
ATOM 1542 N N . ILE A 1 186 ? 12.294 -2.339 10.383 1.00 92.88 186 ILE A N 1
ATOM 1543 C CA . ILE A 1 186 ? 12.618 -3.269 9.295 1.00 92.88 186 ILE A CA 1
ATOM 1544 C C . ILE A 1 186 ? 12.399 -2.592 7.942 1.00 92.88 186 ILE A C 1
ATOM 1546 O O . ILE A 1 186 ? 13.291 -2.619 7.102 1.00 92.88 186 ILE A O 1
ATOM 1550 N N . PHE A 1 187 ? 11.249 -1.946 7.748 1.00 93.19 187 PHE A N 1
ATOM 1551 C CA . PHE A 1 187 ? 10.945 -1.229 6.517 1.00 93.19 187 PHE A CA 1
ATOM 1552 C C . PHE A 1 187 ? 11.995 -0.158 6.213 1.00 93.19 187 PHE A C 1
ATOM 1554 O O . PHE A 1 187 ? 12.470 -0.095 5.094 1.00 93.19 187 PHE A O 1
ATOM 1561 N N . LEU A 1 188 ? 12.417 0.651 7.186 1.00 92.00 188 LEU A N 1
ATOM 1562 C CA . LEU A 1 188 ? 13.378 1.734 6.947 1.00 92.00 188 LEU A CA 1
ATOM 1563 C C . LEU A 1 188 ? 14.768 1.248 6.519 1.00 92.00 188 LEU A C 1
ATOM 1565 O O . LEU A 1 188 ? 15.376 1.868 5.647 1.00 92.00 188 LEU A O 1
ATOM 1569 N N . PHE A 1 189 ? 15.271 0.176 7.133 1.00 88.12 189 PHE A N 1
ATOM 1570 C CA . PHE A 1 189 ? 16.683 -0.211 7.015 1.00 88.12 189 PHE A CA 1
ATOM 1571 C C . PHE A 1 189 ? 16.932 -1.473 6.194 1.00 88.12 189 PHE A C 1
ATOM 1573 O O . PHE A 1 189 ? 18.063 -1.702 5.772 1.00 88.12 189 PHE A O 1
ATOM 1580 N N . ILE A 1 190 ? 15.907 -2.291 5.959 1.00 86.38 190 ILE A N 1
ATOM 1581 C CA . ILE A 1 190 ? 16.025 -3.513 5.169 1.00 86.38 190 ILE A CA 1
ATOM 1582 C C . ILE A 1 190 ? 15.369 -3.280 3.817 1.00 86.38 190 ILE A C 1
ATOM 1584 O O . ILE A 1 190 ? 14.267 -2.741 3.713 1.00 86.38 190 ILE A O 1
ATOM 1588 N N . ASP A 1 191 ? 16.053 -3.712 2.762 1.00 81.19 191 ASP A N 1
ATOM 1589 C CA . ASP A 1 191 ? 15.478 -3.743 1.427 1.00 81.19 191 ASP A CA 1
ATOM 1590 C C . ASP A 1 191 ? 14.398 -4.827 1.355 1.00 81.19 191 ASP A C 1
ATOM 1592 O O . ASP A 1 191 ? 14.653 -5.992 1.047 1.00 81.19 191 ASP A O 1
ATOM 1596 N N . THR A 1 192 ? 13.180 -4.434 1.725 1.00 76.81 192 THR A N 1
ATOM 1597 C CA . THR A 1 192 ? 12.020 -5.327 1.796 1.00 76.81 192 THR A CA 1
ATOM 1598 C C . THR A 1 192 ? 11.650 -5.933 0.444 1.00 76.81 192 THR A C 1
ATOM 1600 O O . THR A 1 192 ? 11.021 -6.988 0.428 1.00 76.81 192 THR A O 1
ATOM 1603 N N . ASP A 1 193 ? 12.105 -5.353 -0.675 1.00 69.38 193 ASP A N 1
ATOM 1604 C CA . ASP A 1 193 ? 11.894 -5.924 -2.010 1.00 69.38 193 ASP A CA 1
ATOM 1605 C C . ASP A 1 193 ? 12.677 -7.241 -2.215 1.00 69.38 193 ASP A C 1
ATOM 1607 O O . ASP A 1 193 ? 12.323 -8.033 -3.087 1.00 69.38 193 ASP A O 1
ATOM 1611 N N . LYS A 1 194 ? 13.689 -7.526 -1.377 1.00 68.62 194 LYS A N 1
ATOM 1612 C CA . LYS A 1 194 ? 14.483 -8.772 -1.408 1.00 68.62 194 LYS A CA 1
ATOM 1613 C C . LYS A 1 194 ? 13.922 -9.897 -0.536 1.00 68.62 194 LYS A C 1
ATOM 1615 O O . LYS A 1 194 ? 14.461 -11.001 -0.544 1.00 68.62 194 LYS A O 1
ATOM 1620 N N . ILE A 1 195 ? 12.869 -9.641 0.240 1.00 68.38 195 ILE A N 1
ATOM 1621 C CA . ILE A 1 195 ? 12.281 -10.640 1.139 1.00 68.38 195 ILE A CA 1
ATOM 1622 C C . ILE A 1 195 ? 11.150 -11.364 0.391 1.00 68.38 195 ILE A C 1
ATOM 1624 O O . ILE A 1 195 ? 10.216 -10.707 -0.069 1.00 68.38 195 ILE A O 1
ATOM 1628 N N . PRO A 1 196 ? 11.207 -12.701 0.238 1.00 64.75 196 PRO A N 1
ATOM 1629 C CA . PRO A 1 196 ? 10.216 -13.431 -0.544 1.00 64.75 196 PRO A CA 1
ATOM 1630 C C . PRO A 1 196 ? 8.841 -13.485 0.146 1.00 64.75 196 PRO A C 1
ATOM 1632 O O . PRO A 1 196 ? 8.730 -13.367 1.366 1.00 64.75 196 PRO A O 1
ATOM 1635 N N . TYR A 1 197 ? 7.806 -13.774 -0.653 1.00 70.06 197 TYR A N 1
ATOM 1636 C CA . TYR A 1 197 ? 6.401 -13.959 -0.253 1.00 70.06 197 TYR A CA 1
ATOM 1637 C C . TYR A 1 197 ? 5.667 -12.671 0.150 1.00 70.06 197 TYR A C 1
ATOM 1639 O O . TYR A 1 197 ? 5.708 -11.697 -0.595 1.00 70.06 197 TYR A O 1
ATOM 1647 N N . VAL A 1 198 ? 4.902 -12.707 1.251 1.00 68.12 198 VAL A N 1
ATOM 1648 C CA . VAL A 1 198 ? 4.087 -11.576 1.705 1.00 68.12 198 VAL A CA 1
ATOM 1649 C C . VAL A 1 198 ? 5.012 -10.475 2.196 1.00 68.12 198 VAL A C 1
ATOM 1651 O O . VAL A 1 198 ? 5.745 -10.665 3.169 1.00 68.12 198 VAL A O 1
ATOM 1654 N N . GLY A 1 199 ? 4.947 -9.323 1.532 1.00 78.31 199 GLY A N 1
ATOM 1655 C CA . GLY A 1 199 ? 5.817 -8.194 1.832 1.00 78.31 199 GLY A CA 1
ATOM 1656 C C . GLY A 1 199 ? 5.668 -7.691 3.272 1.00 78.31 199 GLY A C 1
ATOM 1657 O O . GLY A 1 199 ? 4.560 -7.524 3.796 1.00 78.31 199 GLY A O 1
ATOM 1658 N N . ILE A 1 200 ? 6.798 -7.420 3.930 1.00 84.75 200 ILE A N 1
ATOM 1659 C CA . ILE A 1 200 ? 6.816 -6.801 5.267 1.00 84.75 200 ILE A CA 1
ATOM 1660 C C . ILE A 1 200 ? 6.181 -5.406 5.222 1.00 84.75 200 ILE A C 1
ATOM 1662 O O . ILE A 1 200 ? 5.471 -5.013 6.148 1.00 84.75 200 ILE A O 1
ATOM 1666 N N . AS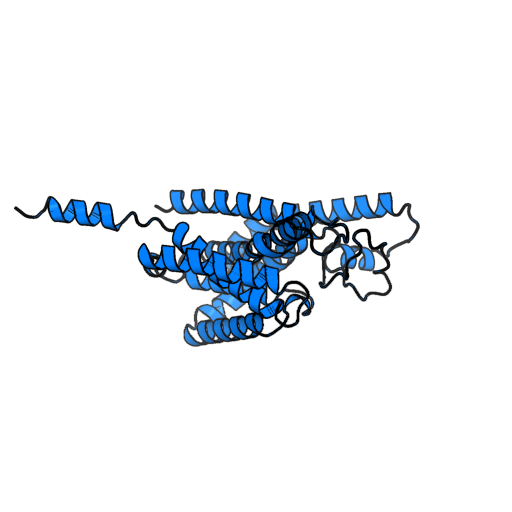P A 1 201 ? 6.391 -4.683 4.123 1.00 89.12 201 ASP A N 1
ATOM 1667 C CA . ASP A 1 201 ? 5.740 -3.414 3.812 1.00 89.12 201 ASP A CA 1
ATOM 1668 C C . ASP A 1 201 ? 4.208 -3.562 3.774 1.00 89.12 201 ASP A C 1
ATOM 1670 O O . ASP A 1 201 ? 3.487 -2.800 4.421 1.00 89.12 201 ASP A O 1
ATOM 1674 N N . CYS A 1 202 ? 3.701 -4.598 3.105 1.00 92.75 202 CYS A N 1
ATOM 1675 C CA . CYS A 1 202 ? 2.277 -4.904 3.011 1.00 92.75 202 CYS A CA 1
ATOM 1676 C C . CYS A 1 202 ? 1.664 -5.093 4.406 1.00 92.75 202 CYS A C 1
ATOM 1678 O O . CYS A 1 202 ? 0.635 -4.488 4.728 1.00 92.75 202 CYS A O 1
ATOM 1680 N N . LEU A 1 203 ? 2.330 -5.881 5.261 1.00 94.56 203 LEU A N 1
ATOM 1681 C CA . LEU A 1 203 ? 1.916 -6.098 6.647 1.00 94.56 203 LEU A CA 1
ATOM 1682 C C . LEU A 1 203 ? 1.972 -4.802 7.467 1.00 94.56 203 LEU A C 1
ATOM 1684 O O . LEU A 1 203 ? 0.994 -4.480 8.144 1.00 94.56 203 LEU A O 1
ATOM 1688 N N . LEU A 1 204 ? 3.071 -4.042 7.384 1.00 95.88 204 LEU A N 1
ATOM 1689 C CA . LEU A 1 204 ? 3.250 -2.766 8.084 1.00 95.88 204 LEU A CA 1
ATOM 1690 C C . LEU A 1 204 ? 2.102 -1.805 7.779 1.00 95.88 204 LEU A C 1
ATOM 1692 O O . LEU A 1 204 ? 1.450 -1.301 8.698 1.00 95.88 204 LEU A O 1
ATOM 1696 N N . PHE A 1 205 ? 1.837 -1.549 6.499 1.00 95.88 205 PHE A N 1
ATOM 1697 C CA . PHE A 1 205 ? 0.842 -0.560 6.105 1.00 95.88 205 PHE A CA 1
ATOM 1698 C C . PHE A 1 205 ? -0.582 -1.043 6.387 1.00 95.88 205 PHE A C 1
ATOM 1700 O O . PHE A 1 205 ? -1.389 -0.263 6.896 1.00 95.88 205 PHE A O 1
ATOM 1707 N N . PHE A 1 206 ? -0.885 -2.330 6.177 1.00 96.06 206 PHE A N 1
ATOM 1708 C CA . PHE A 1 206 ? -2.183 -2.907 6.536 1.00 96.06 206 PHE A CA 1
ATOM 1709 C C . PHE A 1 206 ? -2.446 -2.843 8.045 1.00 96.06 206 PHE A C 1
ATOM 1711 O O . PHE A 1 206 ? -3.518 -2.399 8.465 1.00 96.06 206 PHE A O 1
ATOM 1718 N N . MET A 1 207 ? -1.465 -3.218 8.875 1.00 95.19 207 MET A N 1
ATOM 1719 C CA . MET A 1 207 ? -1.570 -3.117 10.334 1.00 95.19 207 MET A CA 1
ATOM 1720 C C . MET A 1 207 ? -1.649 -1.667 10.810 1.00 95.19 207 MET A C 1
ATOM 1722 O O . MET A 1 207 ? -2.389 -1.383 11.747 1.00 95.19 207 MET A O 1
ATOM 1726 N N . SER A 1 208 ? -0.941 -0.742 10.159 1.00 93.88 208 SER A N 1
ATOM 1727 C CA . SER A 1 208 ? -1.021 0.689 10.475 1.00 93.88 208 SER A CA 1
ATOM 1728 C C . SER A 1 208 ? -2.428 1.226 10.214 1.00 93.88 208 SER A C 1
ATOM 1730 O O . SER A 1 208 ? -3.012 1.888 11.069 1.00 93.88 208 SER A O 1
ATOM 1732 N N . GLY A 1 209 ? -3.022 0.871 9.072 1.00 91.25 209 GLY A N 1
ATOM 1733 C CA . GLY A 1 209 ? -4.414 1.194 8.766 1.00 91.25 209 GLY A CA 1
ATOM 1734 C C . GLY A 1 209 ? -5.393 0.589 9.771 1.00 91.25 209 GLY A C 1
ATOM 1735 O O . GLY A 1 209 ? -6.281 1.278 10.272 1.00 91.25 209 GLY A O 1
ATOM 1736 N N . ALA A 1 210 ? -5.197 -0.684 10.119 1.00 91.31 210 ALA A N 1
ATOM 1737 C CA . ALA A 1 210 ? -5.977 -1.362 11.149 1.00 91.31 210 ALA A CA 1
ATOM 1738 C C . ALA A 1 210 ? -5.879 -0.643 12.504 1.00 91.31 210 ALA A C 1
ATOM 1740 O O . ALA A 1 210 ? -6.898 -0.401 13.145 1.00 91.31 210 ALA A O 1
ATOM 1741 N N . PHE A 1 211 ? -4.677 -0.239 12.918 1.00 89.38 211 PHE A N 1
ATOM 1742 C CA . PHE A 1 211 ? -4.452 0.507 14.152 1.00 89.38 211 PHE A CA 1
ATOM 1743 C C . PHE A 1 211 ? -5.166 1.863 14.142 1.00 89.38 211 PHE A C 1
ATOM 1745 O O . PHE A 1 211 ? -5.850 2.192 15.108 1.00 89.38 211 PHE A O 1
ATOM 1752 N N . LEU A 1 212 ? -5.092 2.605 13.030 1.00 85.75 212 LEU A N 1
ATOM 1753 C CA . LEU A 1 212 ? -5.809 3.873 12.847 1.00 85.75 212 LEU A CA 1
ATOM 1754 C C . LEU A 1 212 ? -7.333 3.714 12.922 1.00 85.75 212 LEU A C 1
ATOM 1756 O O . LEU A 1 212 ? -8.014 4.642 13.342 1.00 85.75 212 LEU A O 1
ATOM 1760 N N . SER A 1 213 ? -7.884 2.551 12.561 1.00 85.00 213 SER A N 1
ATOM 1761 C CA . SER A 1 213 ? -9.331 2.306 12.663 1.00 85.00 213 SER A CA 1
ATOM 1762 C C . SER A 1 213 ? -9.851 2.271 14.107 1.00 85.00 213 SER A C 1
ATOM 1764 O O . SER A 1 213 ? -11.039 2.511 14.330 1.00 85.00 213 SER A O 1
ATOM 1766 N N . TYR A 1 214 ? -8.967 2.005 15.079 1.00 80.25 214 TYR A N 1
ATOM 1767 C CA . TYR A 1 214 ? -9.283 2.005 16.510 1.00 80.25 214 TYR A CA 1
ATOM 1768 C C . TYR A 1 214 ? -9.049 3.356 17.190 1.00 80.25 214 TYR A C 1
ATOM 1770 O O . TYR A 1 214 ? -9.466 3.522 18.336 1.00 80.25 214 TYR A O 1
ATOM 1778 N N . GLN A 1 215 ? -8.362 4.287 16.525 1.00 71.69 215 GLN A N 1
ATOM 1779 C CA . GLN A 1 215 ? -8.095 5.621 17.055 1.00 71.69 215 GLN A CA 1
ATOM 1780 C C . GLN A 1 215 ? -9.247 6.570 16.719 1.00 71.69 215 GLN A C 1
ATOM 1782 O O . GLN A 1 215 ? -9.928 6.416 15.701 1.00 71.69 215 GLN A O 1
ATOM 1787 N N . ASP A 1 216 ? -9.451 7.577 17.565 1.00 61.81 216 ASP A N 1
ATOM 1788 C CA . ASP A 1 216 ? -10.409 8.637 17.272 1.00 61.81 216 ASP A CA 1
ATOM 1789 C C . ASP A 1 216 ? -9.944 9.466 16.062 1.00 61.81 216 ASP A C 1
ATOM 1791 O O . ASP A 1 216 ? -8.751 9.699 15.850 1.00 61.81 216 ASP A O 1
ATOM 1795 N N . GLN A 1 217 ? -10.905 9.913 15.247 1.00 59.94 217 GLN A N 1
ATOM 1796 C CA . GLN A 1 217 ? -10.663 10.639 13.986 1.00 59.94 217 GLN A CA 1
ATOM 1797 C C . GLN A 1 217 ? -9.857 11.937 14.187 1.00 59.94 217 GLN A C 1
ATOM 1799 O O . GLN A 1 217 ? -9.226 12.429 13.250 1.00 59.94 217 GLN A O 1
ATOM 1804 N N . ASP A 1 218 ? -9.849 12.468 15.411 1.00 57.97 218 ASP A N 1
ATOM 1805 C CA . ASP A 1 218 ? -9.166 13.706 15.778 1.00 57.97 218 ASP A CA 1
ATOM 1806 C C . ASP A 1 218 ? -7.634 13.583 15.764 1.00 57.97 218 ASP A C 1
ATOM 1808 O O . ASP A 1 218 ? -6.945 14.582 15.563 1.00 57.97 218 ASP A O 1
ATOM 1812 N N . VAL A 1 219 ? -7.080 12.365 15.876 1.00 57.00 219 VAL A N 1
ATOM 1813 C CA . VAL A 1 219 ? -5.620 12.113 15.874 1.00 57.00 219 VAL A CA 1
ATOM 1814 C C . VAL A 1 219 ? -4.949 12.565 14.570 1.00 57.00 219 VAL A C 1
ATOM 1816 O O . VAL A 1 219 ? -3.758 12.866 14.535 1.00 57.00 219 VAL A O 1
ATOM 1819 N N . LEU A 1 220 ? -5.716 12.653 13.486 1.00 61.28 220 LEU A N 1
ATOM 1820 C CA . LEU A 1 220 ? -5.222 13.011 12.162 1.00 61.28 220 LEU A CA 1
ATOM 1821 C C . LEU A 1 220 ? -5.599 14.455 11.755 1.00 61.28 220 LEU A C 1
ATOM 1823 O O . LEU A 1 220 ? -5.333 14.884 10.626 1.00 61.28 220 LEU A O 1
ATOM 1827 N N . MET A 1 221 ? -6.176 15.243 12.674 1.00 65.12 221 MET A N 1
ATOM 1828 C CA . MET A 1 221 ? -6.396 16.677 12.476 1.00 65.12 221 MET A CA 1
ATOM 1829 C C . MET A 1 221 ? -5.094 17.465 12.635 1.00 65.12 221 MET A C 1
ATOM 1831 O O . MET A 1 221 ? -4.738 17.967 13.698 1.00 65.12 221 MET A O 1
ATOM 1835 N N . ILE A 1 222 ? -4.386 17.613 11.520 1.00 73.75 222 ILE A N 1
ATOM 1836 C CA . ILE A 1 222 ? -3.113 18.331 11.459 1.00 73.75 222 ILE A CA 1
ATOM 1837 C C . ILE A 1 222 ? -3.337 19.815 11.111 1.00 73.75 222 ILE A C 1
ATOM 1839 O O . ILE A 1 222 ? -4.118 20.154 10.214 1.00 73.75 222 ILE A O 1
ATOM 1843 N N . ARG A 1 223 ? -2.622 20.723 11.797 1.00 79.00 223 ARG A N 1
ATOM 1844 C CA . ARG A 1 223 ? -2.668 22.181 11.550 1.00 79.00 223 ARG A CA 1
ATOM 1845 C C . ARG A 1 223 ? -2.213 22.525 10.123 1.00 79.00 223 ARG A C 1
ATOM 1847 O O . ARG A 1 223 ? -1.328 21.876 9.573 1.00 79.00 223 ARG A O 1
ATOM 1854 N N . ARG A 1 224 ? -2.755 23.606 9.538 1.00 82.12 224 ARG A N 1
ATOM 1855 C CA . ARG A 1 224 ? -2.421 24.054 8.164 1.00 82.12 224 ARG A CA 1
ATOM 1856 C C . ARG A 1 224 ? -0.916 24.241 7.942 1.00 82.12 224 ARG A C 1
ATOM 1858 O O . ARG A 1 224 ? -0.406 23.791 6.923 1.00 82.12 224 ARG A O 1
ATOM 1865 N N . VAL A 1 225 ? -0.215 24.855 8.897 1.00 81.56 225 VAL A N 1
ATOM 1866 C CA . VAL A 1 225 ? 1.244 25.063 8.823 1.00 81.56 225 VAL A CA 1
ATOM 1867 C C . VAL A 1 225 ? 1.979 23.725 8.737 1.00 81.56 225 VAL A C 1
ATOM 1869 O O . VAL A 1 225 ? 2.810 23.534 7.859 1.00 81.56 225 VAL A O 1
ATOM 1872 N N . THR A 1 226 ? 1.603 22.751 9.565 1.00 85.62 226 THR A N 1
ATOM 1873 C CA . THR A 1 226 ? 2.185 21.405 9.534 1.00 85.62 226 THR A CA 1
ATOM 1874 C C . THR A 1 226 ? 1.898 20.686 8.213 1.00 85.62 226 THR A C 1
ATOM 1876 O O . THR A 1 226 ? 2.778 20.011 7.697 1.00 85.62 226 THR A O 1
ATOM 1879 N N . LYS A 1 227 ? 0.720 20.878 7.598 1.00 87.50 227 LYS A N 1
ATOM 1880 C CA . LYS A 1 227 ? 0.436 20.345 6.250 1.00 87.50 227 LYS A CA 1
ATOM 1881 C C . LYS A 1 227 ? 1.351 20.943 5.181 1.00 87.50 227 LYS A C 1
ATOM 1883 O O . LYS A 1 227 ? 1.803 20.215 4.305 1.00 87.50 227 LYS A O 1
ATOM 1888 N N . MET A 1 228 ? 1.643 22.243 5.260 1.00 88.81 228 MET A N 1
ATOM 1889 C CA . MET A 1 228 ? 2.600 22.889 4.354 1.00 88.81 228 MET A CA 1
ATOM 1890 C C . MET A 1 228 ? 4.017 22.347 4.561 1.00 88.81 228 MET A C 1
ATOM 1892 O O . MET A 1 228 ? 4.693 22.042 3.586 1.00 88.81 228 MET A O 1
ATOM 1896 N N . MET A 1 229 ? 4.443 22.161 5.814 1.00 91.38 229 MET A N 1
ATOM 1897 C CA . MET A 1 229 ? 5.738 21.543 6.122 1.00 91.38 229 MET A CA 1
ATOM 1898 C C . MET A 1 229 ? 5.821 20.108 5.593 1.00 91.38 229 MET A C 1
ATOM 1900 O O . MET A 1 229 ? 6.817 19.745 4.979 1.00 91.38 229 MET A O 1
ATOM 1904 N N . LEU A 1 230 ? 4.765 19.308 5.772 1.00 93.12 230 LEU A N 1
ATOM 1905 C CA . LEU A 1 230 ? 4.683 17.955 5.221 1.00 93.12 230 LEU A CA 1
ATOM 1906 C C . LEU A 1 230 ? 4.763 17.968 3.695 1.00 93.12 230 LEU A C 1
ATOM 1908 O O . LEU A 1 230 ? 5.510 17.181 3.135 1.00 93.12 230 LEU A O 1
ATOM 1912 N N . PHE A 1 231 ? 4.060 18.881 3.022 1.00 94.31 231 PHE A N 1
ATOM 1913 C CA . PHE A 1 231 ? 4.143 19.023 1.568 1.00 94.31 231 PHE A CA 1
ATOM 1914 C C . PHE A 1 231 ? 5.569 19.338 1.096 1.00 94.31 231 PHE A C 1
ATOM 1916 O O . PHE A 1 231 ? 6.066 18.700 0.171 1.00 94.31 231 PHE A O 1
ATOM 1923 N N . LEU A 1 232 ? 6.258 20.268 1.765 1.00 95.88 232 LEU A N 1
ATOM 1924 C CA . LEU A 1 232 ? 7.663 20.565 1.471 1.00 95.88 232 LEU A CA 1
ATOM 1925 C C . LEU A 1 232 ? 8.557 19.343 1.709 1.00 95.88 232 LEU A C 1
ATOM 1927 O O . LEU A 1 232 ? 9.409 19.041 0.877 1.00 95.88 232 LEU A O 1
ATOM 1931 N N . LEU A 1 233 ? 8.331 18.597 2.794 1.00 96.56 233 LEU A N 1
ATOM 1932 C CA . LEU A 1 233 ? 9.056 17.355 3.063 1.00 96.56 233 LEU A CA 1
ATOM 1933 C C . LEU A 1 233 ? 8.784 16.284 1.999 1.00 96.56 233 LEU A C 1
ATOM 1935 O O . LEU A 1 233 ? 9.717 15.573 1.635 1.00 96.56 233 LEU A O 1
ATOM 1939 N N . VAL A 1 234 ? 7.562 16.177 1.461 1.00 96.69 234 VAL A N 1
ATOM 1940 C CA . VAL A 1 234 ? 7.258 15.281 0.329 1.00 96.69 234 VAL A CA 1
ATOM 1941 C C . VAL A 1 234 ? 8.113 15.653 -0.876 1.00 96.69 234 VAL A C 1
ATOM 1943 O O . VAL A 1 234 ? 8.733 14.775 -1.466 1.00 96.69 234 VAL A O 1
ATOM 1946 N N . ILE A 1 235 ? 8.197 16.942 -1.221 1.00 96.44 235 ILE A N 1
ATOM 1947 C CA . ILE A 1 235 ? 9.025 17.401 -2.344 1.00 96.44 235 ILE A CA 1
ATOM 1948 C C . ILE A 1 235 ? 10.492 17.038 -2.097 1.00 96.44 235 ILE A C 1
ATOM 1950 O O . ILE A 1 235 ? 11.095 16.363 -2.930 1.00 96.44 235 ILE A O 1
ATOM 1954 N N . ILE A 1 236 ? 11.039 17.408 -0.935 1.00 97.12 236 ILE A N 1
ATOM 1955 C CA . ILE A 1 236 ? 12.445 17.168 -0.574 1.00 97.12 236 ILE A CA 1
ATOM 1956 C C . ILE A 1 236 ? 12.779 15.674 -0.619 1.00 97.12 236 ILE A C 1
ATOM 1958 O O . ILE A 1 236 ? 13.736 15.274 -1.277 1.00 97.12 236 ILE A O 1
ATOM 1962 N N . THR A 1 237 ? 11.976 14.838 0.041 1.00 96.88 237 THR A N 1
ATOM 1963 C CA . THR A 1 237 ? 12.204 13.386 0.075 1.00 96.88 237 THR A CA 1
ATOM 1964 C C . THR A 1 237 ? 12.001 12.737 -1.292 1.00 96.88 237 THR A C 1
ATOM 1966 O O . THR A 1 237 ? 12.738 11.815 -1.626 1.00 96.88 237 THR A O 1
ATOM 1969 N N . SER A 1 238 ? 11.083 13.241 -2.126 1.00 96.12 238 SER A N 1
ATOM 1970 C CA . SER A 1 238 ? 10.890 12.739 -3.494 1.00 96.12 238 SER A CA 1
ATOM 1971 C C . SER A 1 238 ? 12.080 13.046 -4.407 1.00 96.12 238 SER A C 1
ATOM 1973 O O . SER A 1 238 ? 12.510 12.178 -5.162 1.00 96.12 238 SER A O 1
ATOM 1975 N N . ILE A 1 239 ? 12.656 14.249 -4.298 1.00 95.19 239 ILE A N 1
ATOM 1976 C CA . ILE A 1 239 ? 13.868 14.630 -5.033 1.00 95.19 239 ILE A CA 1
ATOM 1977 C C . ILE A 1 239 ? 15.044 13.796 -4.532 1.00 95.19 239 ILE A C 1
ATOM 1979 O O . ILE A 1 239 ? 15.795 13.250 -5.332 1.00 95.19 239 ILE A O 1
ATOM 1983 N N . TRP A 1 240 ? 15.182 13.639 -3.216 1.00 95.75 240 TRP A N 1
ATOM 1984 C CA . TRP A 1 240 ? 16.247 12.823 -2.643 1.00 95.75 240 TRP A CA 1
ATOM 1985 C C . TRP A 1 240 ? 16.145 11.349 -3.063 1.00 95.75 240 TRP A C 1
ATOM 1987 O O . TRP A 1 240 ? 17.166 10.747 -3.386 1.00 95.75 240 TRP A O 1
ATOM 1997 N N . SER A 1 241 ? 14.929 10.796 -3.147 1.00 94.25 241 SER A N 1
ATOM 1998 C CA . SER A 1 241 ? 14.684 9.453 -3.686 1.00 94.25 241 SER A CA 1
ATOM 1999 C C . SER A 1 241 ? 15.046 9.339 -5.167 1.00 94.25 241 SER A C 1
ATOM 2001 O O . SER A 1 241 ? 15.580 8.310 -5.564 1.00 94.25 241 SER A O 1
ATOM 2003 N N . LEU A 1 242 ? 14.782 10.369 -5.978 1.00 92.06 242 LEU A N 1
ATOM 2004 C CA . LEU A 1 242 ? 15.171 10.389 -7.390 1.00 92.06 242 LEU A CA 1
ATOM 2005 C C . LEU A 1 242 ? 16.697 10.420 -7.552 1.00 92.06 242 LEU A C 1
ATOM 2007 O O . LEU A 1 242 ? 17.244 9.650 -8.331 1.00 92.06 242 LEU A O 1
ATOM 2011 N N . LEU A 1 243 ? 17.382 11.277 -6.791 1.00 91.62 243 LEU A N 1
ATOM 2012 C CA . LEU A 1 243 ? 18.840 11.436 -6.857 1.00 91.62 243 LEU A CA 1
ATOM 2013 C C . LEU A 1 243 ? 19.614 10.205 -6.366 1.00 91.62 243 LEU A C 1
ATOM 2015 O O . LEU A 1 243 ? 20.775 10.045 -6.720 1.00 91.62 243 LEU A O 1
ATOM 2019 N N . ASN A 1 244 ? 18.998 9.359 -5.536 1.00 90.69 244 ASN A N 1
ATOM 2020 C CA . ASN A 1 244 ? 19.615 8.132 -5.026 1.00 90.69 244 ASN A CA 1
ATOM 2021 C C . ASN A 1 244 ? 19.112 6.868 -5.728 1.00 90.69 244 ASN A C 1
ATOM 2023 O O . ASN A 1 244 ? 19.450 5.774 -5.287 1.00 90.69 244 ASN A O 1
ATOM 2027 N N . TYR A 1 245 ? 18.320 6.994 -6.795 1.00 87.00 245 TYR A N 1
ATOM 2028 C CA . TYR A 1 245 ? 17.898 5.848 -7.593 1.00 87.00 245 TYR A CA 1
ATOM 2029 C C . TYR A 1 245 ? 19.123 5.127 -8.179 1.00 87.00 245 TYR A C 1
ATOM 2031 O O . TYR A 1 245 ? 19.964 5.767 -8.806 1.00 87.00 245 TYR A O 1
ATOM 2039 N N . GLY A 1 246 ? 19.252 3.817 -7.951 1.00 82.81 246 GLY A N 1
ATOM 2040 C CA . GLY A 1 246 ? 20.411 3.020 -8.362 1.00 82.81 246 GLY A CA 1
ATOM 2041 C C . GLY A 1 246 ? 21.666 3.200 -7.496 1.00 82.81 246 GLY A C 1
ATOM 2042 O O . GLY A 1 246 ? 22.722 2.664 -7.829 1.00 82.81 246 GLY A O 1
ATOM 2043 N N . HIS A 1 247 ? 21.588 3.944 -6.388 1.00 86.06 247 HIS A N 1
ATOM 2044 C CA . HIS A 1 247 ? 22.724 4.229 -5.508 1.00 86.06 247 HIS A CA 1
ATOM 2045 C C . HIS A 1 247 ? 22.553 3.617 -4.108 1.00 86.06 247 HIS A C 1
ATOM 2047 O O . HIS A 1 247 ? 21.478 3.176 -3.712 1.00 86.06 247 HIS A O 1
ATOM 2053 N N . GLN A 1 248 ? 23.627 3.633 -3.309 1.00 85.50 248 GLN A N 1
ATOM 2054 C CA . GLN A 1 248 ? 23.695 3.000 -1.979 1.00 85.50 248 GLN A CA 1
ATOM 2055 C C . GLN A 1 248 ? 22.564 3.389 -1.003 1.00 85.50 248 GLN A C 1
ATOM 2057 O O . GLN A 1 248 ? 22.211 2.601 -0.129 1.00 85.50 248 GLN A O 1
ATOM 2062 N N . TYR A 1 249 ? 21.988 4.589 -1.143 1.00 87.00 249 TYR A N 1
ATOM 2063 C CA . TYR A 1 249 ? 20.916 5.095 -0.278 1.00 87.00 249 TYR A CA 1
ATOM 2064 C C . TYR A 1 249 ? 19.518 5.016 -0.916 1.00 87.00 249 TYR A C 1
ATOM 2066 O O . TYR A 1 249 ? 18.576 5.609 -0.380 1.00 87.00 249 TYR A O 1
ATOM 2074 N N . GLU A 1 250 ? 19.346 4.300 -2.035 1.00 88.12 250 GLU A N 1
ATOM 2075 C CA . GLU A 1 250 ? 18.054 4.163 -2.725 1.00 88.12 250 GLU A CA 1
ATOM 2076 C C . GLU A 1 250 ? 16.951 3.700 -1.766 1.00 88.12 250 GLU A C 1
ATOM 2078 O O . GLU A 1 250 ? 15.914 4.349 -1.641 1.00 88.12 250 GLU A O 1
ATOM 2083 N N . THR A 1 251 ? 17.192 2.608 -1.036 1.00 88.44 251 THR A N 1
ATOM 2084 C CA . THR A 1 251 ? 16.205 1.991 -0.141 1.00 88.44 251 THR A CA 1
ATOM 2085 C C . THR A 1 251 ? 15.706 2.970 0.917 1.00 88.44 251 THR A C 1
ATOM 2087 O O . THR A 1 251 ? 14.504 3.212 1.025 1.00 88.44 251 THR A O 1
ATOM 2090 N N . LEU A 1 252 ? 16.623 3.595 1.660 1.00 92.31 252 LEU A N 1
ATOM 2091 C CA . LEU A 1 252 ? 16.271 4.514 2.741 1.00 92.31 252 LEU A CA 1
ATOM 2092 C C . LEU A 1 252 ? 15.564 5.772 2.215 1.00 92.31 252 LEU A C 1
ATOM 2094 O O . LEU A 1 252 ? 14.538 6.182 2.763 1.00 92.31 252 LEU A O 1
ATOM 2098 N N . SER A 1 253 ? 16.093 6.378 1.148 1.00 93.94 253 SER A N 1
ATOM 2099 C CA . SER A 1 253 ? 15.528 7.604 0.568 1.00 93.94 253 SER A CA 1
ATOM 2100 C C . SER A 1 253 ? 14.115 7.385 0.023 1.00 93.94 253 SER A C 1
ATOM 2102 O O . SER A 1 253 ? 13.206 8.171 0.309 1.00 93.94 253 SER A O 1
ATOM 2104 N N . ARG A 1 254 ? 13.893 6.258 -0.660 1.00 92.62 254 ARG A N 1
ATOM 2105 C CA . ARG A 1 254 ? 12.579 5.810 -1.128 1.00 92.62 254 ARG A CA 1
ATOM 2106 C C . ARG A 1 254 ? 11.603 5.568 0.020 1.00 92.62 254 ARG A C 1
ATOM 2108 O O . ARG A 1 254 ? 10.463 6.028 -0.037 1.00 92.62 254 ARG A O 1
ATOM 2115 N N . HIS A 1 255 ? 12.013 4.846 1.061 1.00 94.00 255 HIS A N 1
ATOM 2116 C CA . HIS A 1 255 ? 11.137 4.531 2.193 1.00 94.00 255 HIS A CA 1
ATOM 2117 C C . HIS A 1 255 ? 10.736 5.778 2.985 1.00 94.00 255 HIS A C 1
ATOM 2119 O O . HIS A 1 255 ? 9.572 5.910 3.372 1.00 94.00 255 HIS A O 1
ATOM 2125 N N . LEU A 1 256 ? 11.649 6.737 3.155 1.00 95.25 256 LEU A N 1
ATOM 2126 C CA . LEU A 1 256 ? 11.336 8.023 3.777 1.00 95.25 256 LEU A CA 1
ATOM 2127 C C . LEU A 1 256 ? 10.362 8.850 2.929 1.00 95.25 256 LEU A C 1
ATOM 2129 O O . LEU A 1 256 ? 9.403 9.392 3.481 1.00 95.25 256 LEU A O 1
ATOM 2133 N N . TYR A 1 257 ? 10.537 8.877 1.604 1.00 96.19 257 TYR A N 1
ATOM 2134 C CA . TYR A 1 257 ? 9.558 9.485 0.699 1.00 96.19 257 TYR A CA 1
ATOM 2135 C C . TYR A 1 257 ? 8.161 8.871 0.866 1.00 96.19 257 TYR A C 1
ATOM 2137 O O . TYR A 1 257 ? 7.190 9.604 1.070 1.00 96.19 257 TYR A O 1
ATOM 2145 N N . ILE A 1 258 ? 8.058 7.537 0.854 1.00 95.12 258 ILE A N 1
ATOM 2146 C CA . ILE A 1 258 ? 6.781 6.823 1.008 1.00 95.12 258 ILE A CA 1
ATOM 2147 C C . ILE A 1 258 ? 6.088 7.209 2.322 1.00 95.12 258 ILE A C 1
ATOM 2149 O O . ILE A 1 258 ? 4.903 7.545 2.313 1.00 95.12 258 ILE A O 1
ATOM 2153 N N . LEU A 1 259 ? 6.810 7.207 3.447 1.00 95.25 259 LEU A N 1
ATOM 2154 C CA . LEU A 1 259 ? 6.236 7.527 4.758 1.00 95.25 259 LEU A CA 1
ATOM 2155 C C . LEU A 1 259 ? 5.711 8.963 4.824 1.00 95.25 259 LEU A C 1
ATOM 2157 O O . LEU A 1 259 ? 4.567 9.185 5.228 1.00 95.25 259 LEU A O 1
ATOM 2161 N N . VAL A 1 260 ? 6.522 9.937 4.404 1.00 95.31 260 VAL A N 1
ATOM 2162 C CA . VAL A 1 260 ? 6.138 11.354 4.435 1.00 95.31 260 VAL A CA 1
ATOM 2163 C C . VAL A 1 260 ? 4.953 11.612 3.502 1.00 95.31 260 VAL A C 1
ATOM 2165 O O . VAL A 1 260 ? 4.005 12.300 3.891 1.00 95.31 260 VAL A O 1
ATOM 2168 N N . ALA A 1 261 ? 4.959 11.019 2.304 1.00 94.44 261 ALA A N 1
ATOM 2169 C CA . ALA A 1 261 ? 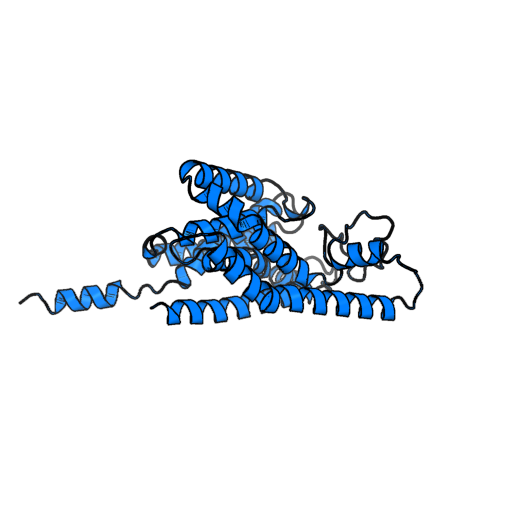3.871 11.145 1.341 1.00 94.44 261 ALA A CA 1
ATOM 2170 C C . ALA A 1 261 ? 2.556 10.568 1.874 1.00 94.44 261 ALA A C 1
ATOM 2172 O O . ALA A 1 261 ? 1.521 11.227 1.777 1.00 94.44 261 ALA A O 1
ATOM 2173 N N . ILE A 1 262 ? 2.579 9.387 2.498 1.00 91.50 262 ILE A N 1
ATOM 2174 C CA . ILE A 1 262 ? 1.381 8.789 3.101 1.00 91.50 262 ILE A CA 1
ATOM 2175 C C . ILE A 1 262 ? 0.826 9.683 4.212 1.00 91.50 262 ILE A C 1
ATOM 2177 O O . ILE A 1 262 ? -0.366 9.983 4.204 1.00 91.50 262 ILE A O 1
ATOM 2181 N N . ILE A 1 263 ? 1.671 10.161 5.132 1.00 89.62 263 ILE A N 1
ATOM 2182 C CA . ILE A 1 263 ? 1.234 11.047 6.226 1.00 89.62 263 ILE A CA 1
ATOM 2183 C C . ILE A 1 263 ? 0.601 12.324 5.661 1.00 89.62 263 ILE A C 1
ATOM 2185 O O . ILE A 1 263 ? -0.466 12.750 6.114 1.00 89.62 263 ILE A O 1
ATOM 2189 N N . PHE A 1 264 ? 1.220 12.916 4.637 1.00 90.62 264 PHE A N 1
ATOM 2190 C CA . PHE A 1 264 ? 0.671 14.077 3.950 1.00 90.62 264 PHE A CA 1
ATOM 2191 C C . PHE A 1 264 ? -0.700 13.779 3.324 1.00 90.62 264 PHE A C 1
ATOM 2193 O O . PHE A 1 264 ? -1.656 14.514 3.585 1.00 90.62 264 PHE A O 1
ATOM 2200 N N . LEU A 1 265 ? -0.836 12.690 2.563 1.00 87.25 265 LEU A N 1
ATOM 2201 C CA . LEU A 1 265 ? -2.089 12.314 1.900 1.00 87.25 265 LEU A CA 1
ATOM 2202 C C . LEU A 1 265 ? -3.216 12.009 2.895 1.00 87.25 265 LEU A C 1
ATOM 2204 O O . LEU A 1 265 ? -4.344 12.473 2.710 1.00 87.25 265 LEU A O 1
ATOM 2208 N N . LEU A 1 266 ? -2.917 11.313 3.994 1.00 82.50 266 LEU A N 1
ATOM 2209 C CA . LEU A 1 266 ? -3.883 11.090 5.072 1.00 82.50 266 LEU A CA 1
ATOM 2210 C C . LEU A 1 266 ? -4.358 12.414 5.673 1.00 82.50 266 LEU A C 1
ATOM 2212 O O . LEU A 1 266 ? -5.557 12.604 5.880 1.00 82.50 266 LEU A O 1
ATOM 2216 N N . SER A 1 267 ? -3.445 13.370 5.868 1.00 81.19 267 SER A N 1
ATOM 2217 C CA . SER A 1 267 ? -3.797 14.699 6.374 1.00 81.19 267 SER A CA 1
ATOM 2218 C C . SER A 1 267 ? -4.749 15.465 5.441 1.00 81.19 267 SER A C 1
ATOM 2220 O O . SER A 1 267 ? -5.513 16.311 5.912 1.00 81.19 267 SER A O 1
ATOM 2222 N N . LEU A 1 268 ? -4.729 15.190 4.129 1.00 79.12 268 LEU A N 1
ATOM 2223 C CA . LEU A 1 268 ? -5.651 15.780 3.149 1.00 79.12 268 LEU A CA 1
ATOM 2224 C C . LEU A 1 268 ? -7.018 15.091 3.142 1.00 79.12 268 LEU A C 1
ATOM 2226 O O . LEU A 1 268 ? -8.034 15.756 2.950 1.00 79.12 268 LEU A O 1
ATOM 2230 N N . SER A 1 269 ? -7.041 13.774 3.355 1.00 68.44 269 SER A N 1
ATOM 2231 C CA . SER A 1 269 ? -8.261 12.955 3.321 1.00 68.44 269 SER A CA 1
ATOM 2232 C C . SER A 1 269 ? -9.259 13.277 4.443 1.00 68.44 269 SER A C 1
ATOM 2234 O O . SER A 1 269 ? -10.437 12.931 4.341 1.00 68.44 269 SER A O 1
ATOM 2236 N N . LEU A 1 270 ? -8.818 14.001 5.476 1.00 54.06 270 LEU A N 1
ATOM 2237 C CA . LEU A 1 270 ? -9.648 14.421 6.598 1.00 54.06 270 LEU A CA 1
ATOM 2238 C C . LEU A 1 270 ? -9.994 15.909 6.503 1.00 54.06 270 LEU A C 1
ATOM 2240 O O . LEU A 1 270 ? -9.101 16.768 6.513 1.00 54.06 270 LEU A O 1
ATOM 2244 N N . PRO A 1 271 ? -11.290 16.254 6.408 1.00 48.38 271 PRO A N 1
ATOM 2245 C CA . PRO A 1 271 ? -11.693 17.640 6.300 1.00 48.38 271 PRO A CA 1
ATOM 2246 C C . PRO A 1 271 ? -11.334 18.402 7.581 1.00 48.38 271 PRO A C 1
ATOM 2248 O O . PRO A 1 271 ? -11.810 18.092 8.665 1.00 48.38 271 PRO A O 1
ATOM 2251 N N . VAL A 1 272 ? -10.607 19.509 7.416 1.00 43.09 272 VAL A N 1
ATOM 2252 C CA . VAL A 1 272 ? -10.340 20.558 8.430 1.00 43.09 272 VAL A CA 1
ATOM 2253 C C . VAL A 1 272 ? -11.637 21.273 8.885 1.00 43.09 272 VAL A C 1
ATOM 2255 O O . VAL A 1 272 ? -11.615 22.256 9.619 1.00 43.09 272 VAL A O 1
ATOM 2258 N N . ARG A 1 273 ? -12.812 20.816 8.440 1.00 37.84 273 ARG A N 1
ATOM 2259 C CA . ARG A 1 273 ? -14.040 21.616 8.409 1.00 37.84 273 ARG A CA 1
ATOM 2260 C C . ARG A 1 273 ? -14.881 21.585 9.686 1.00 37.84 273 ARG A C 1
ATOM 2262 O O . ARG A 1 273 ? -15.942 22.184 9.679 1.00 37.84 273 ARG A O 1
ATOM 2269 N N . ILE A 1 274 ? -14.413 20.966 10.770 1.00 44.00 274 ILE A N 1
ATOM 2270 C CA . ILE A 1 274 ? -15.130 21.012 12.057 1.00 44.00 274 ILE A CA 1
ATOM 2271 C C . ILE A 1 274 ? -14.819 22.312 12.820 1.00 44.00 274 ILE A C 1
ATOM 2273 O O . ILE A 1 274 ? -15.673 22.815 13.541 1.00 44.00 274 ILE A O 1
ATOM 2277 N N . ARG A 1 275 ? -13.663 22.953 12.588 1.00 36.31 275 ARG A N 1
ATOM 2278 C CA . ARG A 1 275 ? -13.303 24.172 13.335 1.00 36.31 275 ARG A CA 1
ATOM 2279 C C . ARG A 1 275 ? -14.062 25.425 12.884 1.00 36.31 275 ARG A C 1
ATOM 2281 O O . ARG A 1 275 ? -14.452 26.227 13.714 1.00 36.31 275 ARG A O 1
ATOM 2288 N N . VAL A 1 276 ? -14.348 25.561 11.586 1.00 40.16 276 VAL A N 1
ATOM 2289 C CA . VAL A 1 276 ? -15.037 26.756 11.053 1.00 40.16 276 VAL A CA 1
ATOM 2290 C C . VAL A 1 276 ? -16.530 26.773 11.408 1.00 40.16 276 VAL A C 1
ATOM 2292 O O . VAL A 1 276 ? -17.115 27.846 11.503 1.00 40.16 276 VAL A O 1
ATOM 2295 N N . GLU A 1 277 ? -17.155 25.612 11.616 1.00 40.38 277 GLU A N 1
ATOM 2296 C CA . GLU A 1 277 ? -18.553 25.528 12.068 1.00 40.38 277 GLU A CA 1
ATOM 2297 C C . GLU A 1 277 ? -18.674 25.671 13.593 1.00 40.38 277 GLU A C 1
ATOM 2299 O O . GLU A 1 277 ? -19.579 26.363 14.050 1.00 40.38 277 GLU A O 1
ATOM 2304 N N . PHE A 1 278 ? -17.722 25.145 14.375 1.00 40.31 278 PHE A N 1
ATOM 2305 C CA . PHE A 1 278 ? -17.670 25.384 15.825 1.00 40.31 278 PHE A CA 1
ATOM 2306 C C . PHE A 1 278 ? -17.356 26.846 16.181 1.00 40.31 278 PHE A C 1
ATOM 2308 O O . PHE A 1 278 ? -18.033 27.417 17.032 1.00 40.31 278 PHE A O 1
ATOM 2315 N N . ASP A 1 279 ? -16.411 27.493 15.489 1.00 43.03 279 ASP A N 1
ATOM 2316 C CA . ASP A 1 279 ? -16.093 28.910 15.733 1.00 43.03 279 ASP A CA 1
ATOM 2317 C C . ASP A 1 279 ? -17.277 29.827 15.356 1.00 43.03 279 ASP A C 1
ATOM 2319 O O . ASP A 1 279 ? -17.515 30.841 16.008 1.00 43.03 279 ASP A O 1
ATOM 2323 N N . LYS A 1 280 ? -18.089 29.448 14.357 1.00 44.41 280 LYS A N 1
ATOM 2324 C CA . LYS A 1 280 ? -19.330 30.166 14.009 1.00 44.41 280 LYS A CA 1
ATOM 2325 C C . LYS A 1 280 ? -20.456 29.955 15.021 1.00 44.41 280 LYS A C 1
ATOM 2327 O O . LYS A 1 280 ? -21.242 30.870 15.229 1.00 44.41 280 LYS A O 1
ATOM 2332 N N . LEU A 1 281 ? -20.535 28.787 15.658 1.00 45.41 281 LEU A N 1
ATOM 2333 C CA . LEU A 1 281 ? -21.532 28.506 16.697 1.00 45.41 281 LEU A CA 1
ATOM 2334 C C . LEU A 1 281 ? -21.205 29.213 18.022 1.00 45.41 281 LEU A C 1
ATOM 2336 O O . LEU A 1 281 ? -22.121 29.633 18.724 1.00 45.41 281 LEU A O 1
ATOM 2340 N N . HIS A 1 282 ? -19.924 29.426 18.336 1.00 45.28 282 HIS A N 1
ATOM 2341 C CA . HIS A 1 282 ? -19.513 30.173 19.531 1.00 45.28 282 HIS A CA 1
ATOM 2342 C C . HIS A 1 282 ? -19.556 31.699 19.366 1.00 45.28 282 HIS A C 1
ATOM 2344 O O . HIS A 1 282 ? -19.733 32.398 20.357 1.00 45.28 282 HIS A O 1
ATOM 2350 N N . LEU A 1 283 ? -19.469 32.227 18.140 1.00 51.06 283 LEU A N 1
ATOM 2351 C CA . LEU A 1 283 ? -19.620 33.667 17.876 1.00 51.06 283 LEU A CA 1
ATOM 2352 C C . LEU A 1 283 ? -21.083 34.131 17.769 1.00 51.06 283 LEU A C 1
ATOM 2354 O O . LEU A 1 283 ? -21.338 35.329 17.792 1.00 51.06 283 LEU A O 1
ATOM 2358 N N . VAL A 1 284 ? -22.041 33.205 17.660 1.00 50.34 284 VAL A N 1
ATOM 2359 C CA . VAL A 1 284 ? -23.488 33.508 17.624 1.00 50.34 284 VAL A CA 1
ATOM 2360 C C . VAL A 1 284 ? -24.165 33.228 18.980 1.00 50.34 284 VAL A C 1
ATOM 2362 O O . VAL A 1 284 ? -25.298 33.638 19.202 1.00 50.34 284 VAL A O 1
ATOM 2365 N N . GLY A 1 285 ? -23.463 32.570 19.911 1.00 42.19 285 GLY A N 1
ATOM 2366 C CA . GLY A 1 285 ? -23.957 32.218 21.249 1.00 42.19 285 GLY A CA 1
ATOM 2367 C C . GLY A 1 285 ? -23.416 33.071 22.403 1.00 42.19 285 GLY A C 1
ATOM 2368 O O . GLY A 1 285 ? -23.590 32.683 23.555 1.00 42.19 285 GLY A O 1
ATOM 2369 N N . GLY A 1 286 ? -22.737 34.184 22.118 1.00 38.81 286 GLY A N 1
ATOM 2370 C CA . GLY A 1 286 ? -22.318 35.169 23.117 1.00 38.81 286 GLY A CA 1
ATOM 2371 C C . GLY A 1 286 ? -23.063 36.477 22.886 1.00 38.81 286 GLY A C 1
ATOM 2372 O O . GLY A 1 286 ? -22.674 37.240 22.004 1.00 38.81 286 GLY A O 1
ATOM 2373 N N . GLY A 1 287 ? -24.160 36.668 23.622 1.00 38.84 287 GLY A N 1
ATOM 2374 C CA . GLY A 1 287 ? -24.792 37.978 23.798 1.00 38.84 287 GLY A CA 1
ATOM 2375 C C . GLY A 1 287 ? -23.939 38.920 24.635 1.00 38.84 287 GLY A C 1
ATOM 2376 O O . GLY A 1 287 ? -23.005 38.431 25.313 1.00 38.84 287 GLY A O 1
#

Foldseek 3Di:
DVVLLVVLVVVLLVVLVVLLVQLVVLLDQPPPPDDPVSLVSCLSRPFVSPLSLLLVLLQLLQVLLADDDDDPVSLVVSLVVCCVVQVVVLVVVLVVLLVVLCVVCVPPDDDDPVRSVCQSQFDDCPDPVNVPPPPRPDRQLERAGSPRSCNSSSLSSVCSVCVVVLVVQVVVVVSLVVLLVVLLVCQQPPPQSNPYDRTSSSVNSSSNSNNVSPDDPCVLQDDPVVLVVLVVQLVVLSVVCSVQVVHPCNRNSSSSNSVSVSSSVSSVSDDNPPVVVVVVVVVVPDD

Radius of gyration: 21.39 Å; chains: 1; bounding box: 48×67×53 Å

Sequence (287 aa):
MIKRIDDTADVWKAILTLMVIYIHSFSLVPSDDGTWLYNIKVYLSFVFPRIAVPLFFMYSGYFFFKGKEFSFQVWLGKMKIRLKTLLIPFCLWSLIGAAFFMCIAKGQRTFSFFEMLNHVFWMYSDTTSSHLPQWVGYEIPKVTSLNMPLWYVRDLILLMCVSPLIYTILRRKVLGIFMLVSLLLIFLFIDTDKIPYVGIDCLLFFMSGAFLSYQDQDVLMIRRVTKMMLFLLVIITSIWSLLNYGHQYETLSRHLYILVAIIFLLSLSLPVRIRVEFDKLHLVGGG

pLDDT: mean 77.93, std 17.43, range [32.75, 97.12]